Protein AF-A0A9W7BAU7-F1 (afdb_monomer_lite)

Foldseek 3Di:
DDDDDDDPDDDPPVPPPDPVVVVVVVLLVLLLVLLVVLLVLLVVLCVVDPQNVDPVSLVVDPLSVLSVVSNVLSVVSNVVSVLLVVQDQPFDDDDPDTDGDDRDPPDPVVVVVVVVVSVVVLVVSLVVLVVVCVVCVVPDPSSVVSSVSSVVSVVVSVVVVVVSVVVVVVVVVVVVVVVVVVPPDDDDDPDDPPPPDPQLDLVNLVVLVCVLCVNDQKHALVSVCVSCVVSVFDDDPVVSVVLCCQQCVVPPRIGGSVSVSVCCVPPVVVRVVVVVVVVVVVVVVPPPPPD

Radius of gyration: 31.53 Å; chains: 1; bounding box: 85×56×82 Å

Sequence (291 aa):
MSAPVHPTGTEDGGSSTSPWTSSILLGPAIPSVLSLVTVVFGQFTLLADEVCSDPMKATENAGCAFMRGSIVVAFLELIIFCWVFMGTTVSIKLGTKSFRILRPFSKLRTIAICYFLLYLVSLGVFAGGLMWLVDFPESGAVFLGFVMFLQVSYWLMFVFIIIALVKIKLKQRTLSKSGAKYSGGGGGQRATIRQTQKVG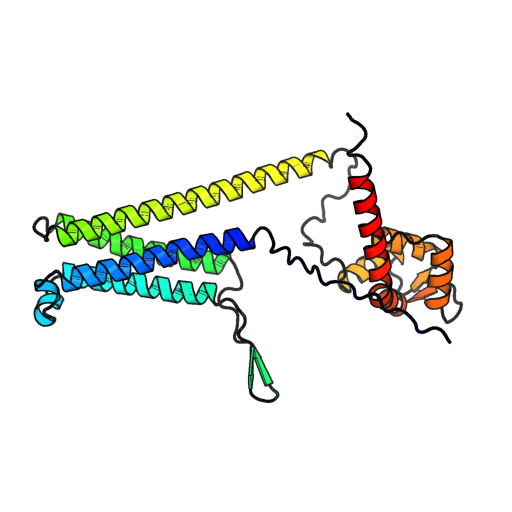TEDWFREIFEEESDGMDTLEVEKLAKLFEKLGLDVPEEEITAVTDVLDLEGTGEVGFTATWSWYTKTGKSFRKEADMKVEDIEDGDKDKDE

Secondary structure (DSSP, 8-state):
------------------TTHHHHHHHHHHHHHHHHHHHHHHHHHHHH-HHHHSHHHHTT-HHHHHHHHHHHHHHHHHHHHHHHHT-S--EEEETTEEEE---TTSSHHHHHHHHHHHHHHHHHHHHHHHHHHHH-TTS-HHHHHHHHHHHHHHHHHHHHHHHHHHHHHHHHHHHHHHTTTT--S-------------TTSHHHHHHHHHHHTTT-SEEEHHHHHHHHHHTT----HHHHHHHHHHH-TT-SSEEEHHHHHHHHHHTHHHHHHHHHHHHHHHHHTTSSS--

Organism: NCBI:txid1606541

pLDDT: mean 76.43, std 15.08, range [39.38, 97.5]

Structure (mmCIF, N/CA/C/O backbone):
data_AF-A0A9W7BAU7-F1
#
_entry.id   AF-A0A9W7BAU7-F1
#
loop_
_atom_site.group_PDB
_atom_site.id
_atom_site.type_symbol
_atom_site.label_atom_id
_atom_site.label_alt_id
_atom_site.label_comp_id
_atom_site.label_asym_id
_atom_site.label_entity_id
_atom_site.label_seq_id
_atom_site.pdbx_PDB_ins_code
_atom_site.Cartn_x
_atom_site.Cartn_y
_atom_site.Cartn_z
_atom_site.occupancy
_atom_site.B_iso_or_equiv
_atom_site.auth_seq_id
_atom_site.auth_comp_id
_atom_site.auth_asym_id
_atom_site.auth_atom_id
_atom_site.pdbx_PDB_model_num
ATOM 1 N N . MET A 1 1 ? -53.440 22.612 15.784 1.00 41.91 1 MET A N 1
ATOM 2 C CA . MET A 1 1 ? -52.945 21.756 14.686 1.00 41.91 1 MET A CA 1
ATOM 3 C C . MET A 1 1 ? -51.659 22.384 14.192 1.00 41.91 1 MET A C 1
ATOM 5 O O . MET A 1 1 ? -51.711 23.314 13.401 1.00 41.91 1 MET A O 1
ATOM 9 N N . SER A 1 2 ? -50.536 21.948 14.751 1.00 39.38 2 SER A N 1
ATOM 10 C CA . SER A 1 2 ? -49.209 22.481 14.446 1.00 39.38 2 SER A CA 1
ATOM 11 C C . SER A 1 2 ? -48.376 21.316 13.934 1.00 39.38 2 SER A C 1
ATOM 13 O O . SER A 1 2 ? -48.286 20.291 14.606 1.00 39.38 2 SER A O 1
ATOM 15 N N . ALA A 1 3 ? -47.872 21.438 12.709 1.00 45.59 3 ALA A N 1
ATOM 16 C CA . ALA A 1 3 ? -47.046 20.418 12.079 1.00 45.59 3 ALA A CA 1
ATOM 17 C C . ALA A 1 3 ? -45.642 20.399 12.712 1.00 45.59 3 ALA A C 1
ATOM 19 O O . ALA A 1 3 ? -45.133 21.468 13.063 1.00 45.59 3 ALA A O 1
ATOM 20 N N . PRO A 1 4 ? -45.001 19.225 12.850 1.00 55.22 4 PRO A N 1
ATOM 21 C CA . PRO A 1 4 ? -43.639 19.145 13.344 1.00 55.22 4 PRO A CA 1
ATOM 22 C C . PRO A 1 4 ? -42.660 19.559 12.240 1.00 55.22 4 PRO A C 1
ATOM 24 O O . PRO A 1 4 ? -42.695 19.052 11.118 1.00 55.22 4 PRO A O 1
ATOM 27 N N . VAL A 1 5 ? -41.788 20.503 12.581 1.00 57.31 5 VAL A N 1
ATOM 28 C CA . VAL A 1 5 ? -40.647 20.926 11.769 1.00 57.31 5 VAL A CA 1
ATOM 29 C C . VAL A 1 5 ? -39.579 19.838 11.867 1.00 57.31 5 VAL A C 1
ATOM 31 O O . VAL A 1 5 ? -39.042 19.588 12.943 1.00 57.31 5 VAL A O 1
ATOM 34 N N . HIS A 1 6 ? -39.287 19.174 10.750 1.00 45.16 6 HIS A N 1
ATOM 35 C CA . HIS A 1 6 ? -38.133 18.285 10.638 1.00 45.16 6 HIS A CA 1
ATOM 36 C C . HIS A 1 6 ? -36.857 19.114 10.429 1.00 45.16 6 HIS A C 1
ATOM 38 O O . HIS A 1 6 ? -36.821 19.911 9.489 1.00 45.16 6 HIS A O 1
ATOM 44 N N . PRO A 1 7 ? -35.797 18.918 11.231 1.00 54.06 7 PRO A N 1
ATOM 45 C CA . PRO A 1 7 ? -34.495 19.490 10.931 1.00 54.06 7 PRO A CA 1
ATOM 46 C C . PRO A 1 7 ? -33.828 18.680 9.811 1.00 54.06 7 PRO A C 1
ATOM 48 O O . PRO A 1 7 ? -33.492 17.506 9.968 1.00 54.06 7 PRO A O 1
ATOM 51 N N . THR A 1 8 ? -33.644 19.320 8.659 1.00 51.28 8 THR A N 1
ATOM 52 C CA . THR A 1 8 ? -32.760 18.863 7.584 1.00 51.28 8 THR A CA 1
ATOM 53 C C . THR A 1 8 ? -31.314 19.067 8.026 1.00 51.28 8 THR A C 1
ATOM 55 O O . THR A 1 8 ? -30.756 20.149 7.857 1.00 51.28 8 THR A O 1
ATOM 58 N N . GLY A 1 9 ? -30.728 18.039 8.642 1.00 48.22 9 GLY A N 1
ATOM 59 C CA . GLY A 1 9 ? -29.296 17.986 8.921 1.00 48.22 9 GLY A CA 1
ATOM 60 C C . GLY A 1 9 ? -28.522 17.833 7.617 1.00 48.22 9 GLY A C 1
ATOM 61 O O . GLY A 1 9 ? -28.655 16.823 6.929 1.00 48.22 9 GLY A O 1
ATOM 62 N N . THR A 1 10 ? -27.755 18.859 7.271 1.00 46.56 10 THR A N 1
ATOM 63 C CA . THR A 1 10 ? -26.811 18.870 6.158 1.00 46.56 10 THR A CA 1
ATOM 64 C C . THR A 1 10 ? -25.675 17.886 6.424 1.00 46.56 10 THR A C 1
ATOM 66 O O . THR A 1 10 ? -25.009 17.919 7.456 1.00 46.56 10 THR A O 1
ATOM 69 N N . GLU A 1 11 ? -25.507 16.976 5.472 1.00 48.22 11 GLU A N 1
ATOM 70 C CA . GLU A 1 11 ? -24.444 15.987 5.385 1.00 48.22 11 GLU A CA 1
ATOM 71 C C . GLU A 1 11 ? -23.095 16.659 5.090 1.00 48.22 11 GLU A C 1
ATOM 73 O O . GLU A 1 11 ? -22.656 16.681 3.946 1.00 48.22 11 GLU A O 1
ATOM 78 N N . ASP A 1 12 ? -22.378 17.132 6.108 1.00 44.88 12 ASP A N 1
ATOM 79 C CA . ASP A 1 12 ? -20.933 17.361 5.975 1.00 44.88 12 ASP A CA 1
ATOM 80 C C . ASP A 1 12 ? -20.180 16.113 6.438 1.00 44.88 12 ASP A C 1
ATOM 82 O O . ASP A 1 12 ? -19.457 16.069 7.432 1.00 44.88 12 ASP A O 1
ATOM 86 N N . GLY A 1 13 ? -20.373 15.044 5.662 1.00 43.38 13 GLY A N 1
ATOM 87 C CA . GLY A 1 13 ? -19.534 13.854 5.677 1.00 43.38 13 GLY A CA 1
ATOM 88 C C . GLY A 1 13 ? -18.171 14.171 5.070 1.00 43.38 13 GLY A C 1
ATOM 89 O O . GLY A 1 13 ? -17.832 13.662 4.002 1.00 43.38 13 GLY A O 1
ATOM 90 N N . GLY A 1 14 ? -17.392 15.022 5.740 1.00 42.66 14 GLY A N 1
ATOM 91 C CA . GLY A 1 14 ? -15.992 15.259 5.427 1.00 42.66 14 GLY A CA 1
ATOM 92 C C . GLY A 1 14 ? -15.243 13.941 5.554 1.00 42.66 14 GLY A C 1
ATOM 93 O O . GLY A 1 14 ? -14.840 13.544 6.646 1.00 42.66 14 GLY A O 1
ATOM 94 N N . SER A 1 15 ? -15.092 13.220 4.441 1.00 46.28 15 SER A N 1
ATOM 95 C CA . SER A 1 15 ? -14.314 11.993 4.400 1.00 46.28 15 SER A CA 1
ATOM 96 C C . SER A 1 15 ? -12.879 12.364 4.747 1.00 46.28 15 SER A C 1
ATOM 98 O O . SER A 1 15 ? -12.126 12.834 3.890 1.00 46.28 15 SER A O 1
ATOM 100 N N . SER A 1 16 ? -12.501 12.191 6.011 1.00 44.31 16 SER A N 1
ATOM 101 C CA . SER A 1 16 ? -11.125 12.309 6.462 1.00 44.31 16 SER A CA 1
ATOM 102 C C . SER A 1 16 ? -10.355 11.151 5.834 1.00 44.31 16 SER A C 1
ATOM 104 O O . SER A 1 16 ? -10.164 10.071 6.394 1.00 44.31 16 SER A O 1
ATOM 106 N N . THR A 1 17 ? -9.962 11.333 4.573 1.00 44.38 17 THR A N 1
ATOM 107 C CA . THR A 1 17 ? -9.060 10.411 3.902 1.00 44.38 17 THR A CA 1
ATOM 108 C C . THR A 1 17 ? -7.821 10.358 4.769 1.00 44.38 17 THR A C 1
ATOM 110 O O . THR A 1 17 ? -7.149 11.374 4.963 1.00 44.38 17 THR A O 1
ATOM 113 N N . SER A 1 18 ? -7.578 9.191 5.363 1.00 47.56 18 SER A N 1
ATOM 114 C CA . SER A 1 18 ? -6.509 9.009 6.331 1.00 47.56 18 SER A CA 1
ATOM 115 C C . SER A 1 18 ? -5.201 9.596 5.770 1.00 47.56 18 SER A C 1
ATOM 117 O O . SER A 1 18 ? -4.909 9.441 4.581 1.00 47.56 18 SER A O 1
ATOM 119 N N . PRO A 1 19 ? -4.361 10.256 6.580 1.00 55.91 19 PRO A N 1
ATOM 120 C CA . PRO A 1 19 ? -3.120 10.882 6.107 1.00 55.91 19 PRO A CA 1
ATOM 121 C C . PRO A 1 19 ? -2.124 9.909 5.436 1.00 55.91 19 PRO A C 1
ATOM 123 O O . PRO A 1 19 ? -1.077 10.326 4.943 1.00 55.91 19 PRO A O 1
ATOM 126 N N . TRP A 1 20 ? -2.429 8.610 5.400 1.00 51.16 20 TRP A N 1
ATOM 127 C CA . TRP A 1 20 ? -1.692 7.589 4.663 1.00 51.16 20 TRP A CA 1
ATOM 128 C C . TRP A 1 20 ? -2.111 7.471 3.191 1.00 51.16 20 TRP A C 1
ATOM 130 O O . TRP A 1 20 ? -1.271 7.115 2.364 1.00 51.16 20 TRP A O 1
ATOM 140 N N . THR A 1 21 ? -3.359 7.796 2.829 1.00 54.44 21 THR A N 1
ATOM 141 C CA . THR A 1 21 ? -3.846 7.663 1.442 1.00 54.44 21 THR A CA 1
ATOM 142 C C . THR A 1 21 ? -3.118 8.581 0.462 1.00 54.44 21 THR A C 1
ATOM 144 O O . THR A 1 21 ? -2.808 8.154 -0.645 1.00 54.44 21 THR A O 1
ATOM 147 N N . SER A 1 22 ? -2.729 9.788 0.877 1.00 53.34 22 SER A N 1
ATOM 148 C CA . SER A 1 22 ? -1.945 10.712 0.043 1.00 53.34 22 SER A CA 1
ATOM 149 C C . SER A 1 22 ? -0.523 10.205 -0.236 1.00 53.34 22 SER A C 1
ATOM 151 O O . SER A 1 22 ? -0.020 10.332 -1.350 1.00 53.34 22 SER A O 1
ATOM 153 N N . SER A 1 23 ? 0.111 9.548 0.742 1.00 58.78 23 SER A N 1
ATOM 154 C CA . SER A 1 23 ? 1.439 8.933 0.566 1.00 58.78 23 SER A CA 1
ATOM 155 C C . SER A 1 23 ? 1.381 7.668 -0.299 1.00 58.78 23 SER A C 1
ATOM 157 O O . SER A 1 23 ? 2.315 7.382 -1.047 1.00 58.78 23 SER A O 1
ATOM 159 N N . ILE A 1 24 ? 0.266 6.936 -0.229 1.00 62.19 24 ILE A N 1
ATOM 160 C CA . ILE A 1 24 ? -0.018 5.775 -1.079 1.00 62.19 24 ILE A CA 1
ATOM 161 C C . ILE A 1 24 ? -0.382 6.191 -2.504 1.00 62.19 24 ILE A C 1
ATOM 163 O O . ILE A 1 24 ? -0.185 5.388 -3.394 1.00 62.19 24 ILE A O 1
ATOM 167 N N . LEU A 1 25 ? -0.873 7.406 -2.750 1.00 58.38 25 LEU A N 1
ATOM 168 C CA . LEU A 1 25 ? -1.172 7.896 -4.102 1.00 58.38 25 LEU A CA 1
ATOM 169 C C . LEU A 1 25 ? 0.071 8.420 -4.835 1.00 58.38 25 LEU A C 1
ATOM 171 O O . LEU A 1 25 ? 0.207 8.201 -6.038 1.00 58.38 25 LEU A O 1
ATOM 175 N N . LEU A 1 26 ? 1.004 9.060 -4.121 1.00 63.16 26 LEU A N 1
ATOM 176 C CA . LEU A 1 26 ? 2.219 9.610 -4.735 1.00 63.16 26 LEU A CA 1
ATOM 177 C C . LEU A 1 26 ? 3.270 8.545 -5.077 1.00 63.16 26 LEU A C 1
ATOM 179 O O . LEU A 1 26 ? 3.941 8.648 -6.101 1.00 63.16 26 LEU A O 1
ATOM 183 N N . GLY A 1 27 ? 3.428 7.533 -4.217 1.00 67.88 27 GLY A N 1
ATOM 184 C CA . GLY A 1 27 ? 4.404 6.457 -4.427 1.00 67.88 27 GLY A CA 1
ATOM 185 C C . GLY A 1 27 ? 4.205 5.691 -5.745 1.00 67.88 27 GLY A C 1
ATOM 186 O O . GLY A 1 27 ? 5.193 5.394 -6.406 1.00 67.88 27 GLY A O 1
ATOM 187 N N . PRO A 1 28 ? 2.956 5.405 -6.146 1.00 68.88 28 PRO A N 1
ATOM 188 C CA . PRO A 1 28 ? 2.623 4.757 -7.400 1.00 68.88 28 PRO A CA 1
ATOM 189 C C . PRO A 1 28 ? 2.750 5.657 -8.640 1.00 68.88 28 PRO A C 1
ATOM 191 O O . PRO A 1 28 ? 3.282 5.225 -9.657 1.00 68.88 28 PRO A O 1
ATOM 194 N N . ALA A 1 29 ? 2.293 6.910 -8.566 1.00 75.25 29 ALA A N 1
ATOM 195 C CA . ALA A 1 29 ? 2.204 7.784 -9.739 1.00 75.25 29 ALA A CA 1
ATOM 196 C C . ALA A 1 29 ? 3.566 8.065 -10.401 1.00 75.25 29 ALA A C 1
ATOM 198 O O . ALA A 1 29 ? 3.657 8.154 -11.623 1.00 75.25 29 ALA A O 1
ATOM 199 N N . ILE A 1 30 ? 4.631 8.186 -9.601 1.00 74.62 30 ILE A N 1
ATOM 200 C CA . ILE A 1 30 ? 5.978 8.503 -10.096 1.00 74.62 30 ILE A CA 1
ATOM 201 C C . ILE A 1 30 ? 6.537 7.371 -10.985 1.00 74.62 30 ILE A C 1
ATOM 203 O O . ILE A 1 30 ? 6.886 7.663 -12.131 1.00 74.62 30 ILE A O 1
ATOM 207 N N . PRO A 1 31 ? 6.583 6.096 -10.540 1.00 73.62 31 PRO A N 1
ATOM 208 C CA . PRO A 1 31 ? 6.933 4.968 -11.399 1.00 73.62 31 PRO A CA 1
ATOM 209 C C . PRO A 1 31 ? 6.117 4.901 -12.691 1.00 73.62 31 PRO A C 1
ATOM 211 O O . PRO A 1 31 ? 6.701 4.713 -13.748 1.00 73.62 31 PRO A O 1
ATOM 214 N N . SER A 1 32 ? 4.797 5.117 -12.651 1.00 80.25 32 SER A N 1
ATOM 215 C CA . SER A 1 32 ? 3.964 5.026 -13.863 1.00 80.25 32 SER A CA 1
ATOM 216 C C . SER A 1 32 ? 4.306 6.092 -14.889 1.00 80.25 32 SER A C 1
ATOM 218 O O . SER A 1 32 ? 4.384 5.796 -16.078 1.00 80.25 32 SER A O 1
ATOM 220 N N . VAL A 1 33 ? 4.500 7.335 -14.439 1.00 81.06 33 VAL A N 1
ATOM 221 C CA . VAL A 1 33 ? 4.894 8.433 -15.325 1.00 81.06 33 VAL A CA 1
ATOM 222 C C . VAL A 1 33 ? 6.255 8.129 -15.940 1.00 81.06 33 VAL A C 1
ATOM 224 O O . VAL A 1 33 ? 6.417 8.285 -17.144 1.00 81.06 33 VAL A O 1
ATOM 227 N N . LEU A 1 34 ? 7.209 7.629 -15.153 1.00 77.06 34 LEU A N 1
ATOM 228 C CA . LEU A 1 34 ? 8.532 7.265 -15.659 1.00 77.06 34 LEU A CA 1
ATOM 229 C C . LEU A 1 34 ? 8.473 6.108 -16.661 1.00 77.06 34 LEU A C 1
ATOM 231 O O . LEU A 1 34 ? 9.020 6.245 -17.752 1.00 77.06 34 LEU A O 1
ATOM 235 N N . SER A 1 35 ? 7.771 5.013 -16.358 1.00 81.75 35 SER A N 1
ATOM 236 C CA . SER A 1 35 ? 7.626 3.892 -17.292 1.00 81.75 35 SER A CA 1
ATOM 237 C C . SER A 1 35 ? 6.889 4.322 -18.570 1.00 81.75 35 SER A C 1
ATOM 239 O O . SER A 1 35 ? 7.284 3.920 -19.661 1.00 81.75 35 SER A O 1
ATOM 241 N N . LEU A 1 36 ? 5.884 5.205 -18.479 1.00 84.44 36 LEU A N 1
ATOM 242 C CA . LEU A 1 36 ? 5.205 5.775 -19.649 1.00 84.44 36 LEU A CA 1
ATOM 243 C C . LEU A 1 36 ? 6.157 6.615 -20.510 1.00 84.44 36 LEU A C 1
ATOM 245 O O . LEU A 1 36 ? 6.195 6.444 -21.727 1.00 84.44 36 LEU A O 1
ATOM 249 N N . VAL A 1 37 ? 6.942 7.499 -19.891 1.00 81.38 37 VAL A N 1
ATOM 250 C CA . VAL A 1 37 ? 7.928 8.325 -20.600 1.00 81.38 37 VAL A CA 1
ATOM 251 C C . VAL A 1 37 ? 8.981 7.430 -21.260 1.00 81.38 37 VAL A C 1
ATOM 253 O O . VAL A 1 37 ? 9.279 7.626 -22.434 1.00 81.38 37 VAL A O 1
ATOM 256 N N . THR A 1 38 ? 9.475 6.402 -20.567 1.00 79.56 38 THR A N 1
ATOM 257 C CA . THR A 1 38 ? 10.404 5.405 -21.122 1.00 79.56 38 THR A CA 1
ATOM 258 C C . THR A 1 38 ? 9.827 4.694 -22.342 1.00 79.56 38 THR A C 1
ATOM 260 O O . THR A 1 38 ? 10.523 4.552 -23.346 1.00 79.56 38 THR A O 1
ATOM 263 N N . VAL A 1 39 ? 8.553 4.288 -22.300 1.00 84.81 39 VAL A N 1
ATOM 264 C CA . VAL A 1 39 ? 7.875 3.684 -23.455 1.00 84.81 39 VAL A CA 1
ATOM 265 C C . VAL A 1 39 ? 7.810 4.673 -24.619 1.00 84.81 39 VAL A C 1
ATOM 267 O O . VAL A 1 39 ? 8.199 4.320 -25.729 1.00 84.81 39 VAL A O 1
ATOM 270 N N . VAL A 1 40 ? 7.361 5.908 -24.384 1.00 83.62 40 VAL A N 1
ATOM 271 C CA . VAL A 1 40 ? 7.212 6.923 -25.441 1.00 83.62 40 VAL A CA 1
ATOM 272 C C . VAL A 1 40 ? 8.561 7.264 -26.078 1.00 83.62 40 VAL A C 1
ATOM 274 O O . VAL A 1 40 ? 8.685 7.234 -27.302 1.00 83.62 40 VAL A O 1
ATOM 277 N N . PHE A 1 41 ? 9.588 7.528 -25.268 1.00 78.75 41 PHE A N 1
ATOM 278 C CA . PHE A 1 41 ? 10.931 7.833 -25.764 1.00 78.75 41 PHE A CA 1
ATOM 279 C C . PHE A 1 41 ? 11.583 6.634 -26.451 1.00 78.75 41 PHE A C 1
ATOM 281 O O . PHE A 1 41 ? 12.217 6.805 -27.492 1.00 78.75 41 PHE A O 1
ATOM 288 N N . GLY A 1 42 ? 11.405 5.423 -25.920 1.00 78.38 42 GLY A N 1
ATOM 289 C CA . GLY A 1 42 ? 11.916 4.203 -26.542 1.00 78.38 42 GLY A CA 1
ATOM 290 C C . GLY A 1 42 ? 11.290 3.959 -27.915 1.00 78.38 42 GLY A C 1
ATOM 291 O O . GLY A 1 42 ? 12.002 3.666 -28.870 1.00 78.38 42 GLY A O 1
ATOM 292 N N . GLN A 1 43 ? 9.974 4.149 -28.043 1.00 83.19 43 GLN A N 1
ATOM 293 C CA . GLN A 1 43 ? 9.267 4.038 -29.324 1.00 83.19 43 GLN A CA 1
ATOM 294 C C . GLN A 1 43 ? 9.728 5.104 -30.321 1.00 83.19 43 GLN A C 1
ATOM 296 O O . GLN A 1 43 ? 10.009 4.782 -31.471 1.00 83.19 43 GLN A O 1
ATOM 301 N N . PHE A 1 44 ? 9.871 6.357 -29.882 1.00 81.06 44 PHE A N 1
ATOM 302 C CA . PHE A 1 44 ? 10.379 7.425 -30.743 1.00 81.06 44 PHE A CA 1
ATOM 303 C C . PHE A 1 44 ? 11.808 7.136 -31.224 1.00 81.06 44 PHE A C 1
ATOM 305 O O . PHE A 1 44 ? 12.110 7.313 -32.399 1.00 81.06 44 PHE A O 1
ATOM 312 N N . THR A 1 45 ? 12.664 6.623 -30.338 1.00 76.50 45 THR A N 1
ATOM 313 C CA . THR A 1 45 ? 14.047 6.249 -30.667 1.00 76.50 45 THR A CA 1
ATOM 314 C C . THR A 1 45 ? 14.095 5.097 -31.670 1.00 76.50 45 THR A C 1
ATOM 316 O O . THR A 1 45 ? 14.845 5.164 -32.638 1.00 76.50 45 THR A O 1
ATOM 319 N N . LEU A 1 46 ? 13.251 4.074 -31.495 1.00 78.88 46 LEU A N 1
ATOM 320 C CA . LEU A 1 46 ? 13.143 2.961 -32.443 1.00 78.88 46 LEU A CA 1
ATOM 321 C C . LEU A 1 46 ? 12.653 3.396 -33.828 1.00 78.88 46 LEU A C 1
ATOM 323 O O . LEU A 1 46 ? 13.056 2.795 -34.817 1.00 78.88 46 LEU A O 1
ATOM 327 N N . LEU A 1 47 ? 11.776 4.400 -33.895 1.00 79.81 47 LEU A N 1
ATOM 328 C CA . LEU A 1 47 ? 11.262 4.937 -35.156 1.00 79.81 47 LEU A CA 1
ATOM 329 C C . LEU A 1 47 ? 12.250 5.888 -35.840 1.00 79.81 47 LEU A C 1
ATOM 331 O O . LEU A 1 47 ? 12.236 5.993 -37.062 1.00 79.81 47 LEU A O 1
ATOM 335 N N . ALA A 1 48 ? 13.080 6.588 -35.065 1.00 74.94 48 ALA A N 1
ATOM 336 C CA . ALA A 1 48 ? 14.086 7.511 -35.581 1.00 74.94 48 ALA A CA 1
ATOM 337 C C . ALA A 1 48 ? 15.334 6.797 -36.128 1.00 74.94 48 ALA A C 1
ATOM 339 O O . ALA A 1 48 ? 16.049 7.372 -36.946 1.00 74.94 48 ALA A O 1
ATOM 340 N N . ASP A 1 49 ? 15.604 5.567 -35.682 1.00 77.06 49 ASP A N 1
ATOM 341 C CA . ASP A 1 49 ? 16.728 4.765 -36.160 1.00 77.06 49 ASP A CA 1
ATOM 342 C C . ASP A 1 49 ? 16.308 3.865 -37.333 1.00 77.06 49 ASP A C 1
ATOM 344 O O . ASP A 1 49 ? 15.620 2.851 -37.162 1.00 77.06 49 ASP A O 1
ATOM 348 N N . GLU A 1 50 ? 16.758 4.218 -38.540 1.00 75.31 50 GLU A N 1
ATOM 349 C CA . GLU A 1 50 ? 16.500 3.450 -39.763 1.00 75.31 50 GLU A CA 1
ATOM 350 C C . GLU A 1 50 ? 16.917 1.978 -39.621 1.00 75.31 50 GLU A C 1
ATOM 352 O O . GLU A 1 50 ? 16.224 1.091 -40.130 1.00 75.31 50 GLU A O 1
ATOM 357 N N . VAL A 1 51 ? 17.988 1.688 -38.871 1.00 74.06 51 VAL A N 1
ATOM 358 C CA . VAL A 1 51 ? 18.498 0.323 -38.671 1.00 74.06 51 VAL A CA 1
ATOM 359 C C . VAL A 1 51 ? 17.525 -0.524 -37.850 1.00 74.06 51 VAL A C 1
ATOM 361 O O . VAL A 1 51 ? 17.378 -1.719 -38.107 1.00 74.06 51 VAL A O 1
ATOM 364 N N . CYS A 1 52 ? 16.821 0.085 -36.895 1.00 74.50 52 CYS A N 1
ATOM 365 C CA . CYS A 1 52 ? 15.852 -0.615 -36.052 1.00 74.50 52 CYS A CA 1
ATOM 366 C C . CYS A 1 52 ? 14.451 -0.711 -36.670 1.00 74.50 52 CYS A C 1
ATOM 368 O O . CYS A 1 52 ? 13.639 -1.527 -36.204 1.00 74.50 52 CYS A O 1
ATOM 370 N N . SER A 1 53 ? 14.175 0.087 -37.705 1.00 76.81 53 SER A N 1
ATOM 371 C CA . SER A 1 53 ? 12.912 0.069 -38.448 1.00 76.81 53 SER A CA 1
ATOM 372 C C . SER A 1 53 ? 12.774 -1.151 -39.370 1.00 76.81 53 SER A C 1
ATOM 374 O O . SER A 1 53 ? 11.665 -1.655 -39.555 1.00 76.81 53 SER A O 1
ATOM 376 N N . ASP A 1 54 ? 13.890 -1.684 -39.881 1.00 82.44 54 ASP A N 1
ATOM 377 C CA . ASP A 1 54 ? 13.909 -2.891 -40.710 1.00 82.44 54 ASP A CA 1
ATOM 378 C C . ASP A 1 54 ? 13.898 -4.148 -39.818 1.00 82.44 54 ASP A C 1
ATOM 380 O O . ASP A 1 54 ? 14.875 -4.420 -39.112 1.00 82.44 54 ASP A O 1
ATOM 384 N N . PRO A 1 55 ? 12.820 -4.953 -39.822 1.00 75.88 55 PRO A N 1
ATOM 385 C CA . PRO A 1 55 ? 12.698 -6.106 -38.940 1.00 75.88 55 PRO A CA 1
ATOM 386 C C . PRO A 1 55 ? 13.758 -7.183 -39.195 1.00 75.88 55 PRO A C 1
ATOM 388 O O . PRO A 1 55 ? 14.081 -7.900 -38.249 1.00 75.88 55 PRO A O 1
ATOM 391 N N . MET A 1 56 ? 14.309 -7.291 -40.412 1.00 79.62 56 MET A N 1
ATOM 392 C CA . MET A 1 56 ? 15.351 -8.279 -40.718 1.00 79.62 56 MET A CA 1
ATOM 393 C C . MET A 1 56 ? 16.721 -7.862 -40.182 1.00 79.62 56 MET A C 1
ATOM 395 O O . MET A 1 56 ? 17.466 -8.698 -39.680 1.00 79.62 56 MET A O 1
ATOM 399 N N . LYS A 1 57 ? 17.042 -6.565 -40.220 1.00 76.50 57 LYS A N 1
ATOM 400 C CA . LYS A 1 57 ? 18.307 -6.038 -39.674 1.00 76.50 57 LYS A CA 1
ATOM 401 C C . LYS A 1 57 ? 18.250 -5.846 -38.162 1.00 76.50 57 LYS A C 1
ATOM 403 O O . LYS A 1 57 ? 19.249 -6.016 -37.466 1.00 76.50 57 LYS A O 1
ATOM 408 N N . ALA A 1 58 ? 17.067 -5.552 -37.630 1.00 70.06 58 ALA A N 1
ATOM 409 C CA . ALA A 1 58 ? 16.866 -5.330 -36.205 1.00 70.06 58 ALA A CA 1
ATOM 410 C C . ALA A 1 58 ? 17.133 -6.576 -35.344 1.00 70.06 58 ALA A C 1
ATOM 412 O O . ALA A 1 58 ? 17.452 -6.429 -34.167 1.00 70.06 58 ALA A O 1
ATOM 413 N N . THR A 1 59 ? 16.996 -7.790 -35.890 1.00 72.44 59 THR A N 1
ATOM 414 C CA . THR A 1 59 ? 17.315 -9.033 -35.164 1.00 72.44 59 THR A CA 1
ATOM 415 C C . THR A 1 59 ? 18.811 -9.301 -35.053 1.00 72.44 59 THR A C 1
ATOM 417 O O . THR A 1 59 ? 19.228 -9.990 -34.128 1.00 72.44 59 THR A O 1
ATOM 420 N N . GLU A 1 60 ? 19.615 -8.748 -35.961 1.00 80.94 60 GLU A N 1
ATOM 421 C CA . GLU A 1 60 ? 21.076 -8.883 -35.937 1.00 80.94 60 GLU A CA 1
ATOM 422 C C . GLU A 1 60 ? 21.735 -7.788 -35.086 1.00 80.94 60 GLU A C 1
ATOM 424 O O . GLU A 1 60 ? 22.818 -7.988 -34.537 1.00 80.94 60 GLU A O 1
ATOM 429 N N . ASN A 1 61 ? 21.063 -6.645 -34.911 1.00 81.31 61 ASN A N 1
ATOM 430 C CA . ASN A 1 61 ? 21.566 -5.546 -34.098 1.00 81.31 61 ASN A CA 1
ATOM 431 C C . ASN A 1 61 ? 21.155 -5.688 -32.621 1.00 81.31 61 ASN A C 1
ATOM 433 O O . ASN A 1 61 ? 20.011 -5.433 -32.229 1.00 81.31 61 ASN A O 1
ATOM 437 N N . ALA A 1 62 ? 22.132 -6.028 -31.778 1.00 79.25 62 ALA A N 1
ATOM 438 C CA . ALA A 1 62 ? 21.965 -6.142 -30.330 1.00 79.25 62 ALA A CA 1
ATOM 439 C C . ALA A 1 62 ? 21.415 -4.859 -29.667 1.00 79.25 62 ALA A C 1
ATOM 441 O O . ALA A 1 62 ? 20.658 -4.956 -28.699 1.00 79.25 62 ALA A O 1
ATOM 442 N N . GLY A 1 63 ? 21.699 -3.671 -30.214 1.00 78.62 63 GLY A N 1
ATOM 443 C CA . GLY A 1 63 ? 21.160 -2.398 -29.724 1.00 78.62 63 GLY A CA 1
ATOM 444 C C . GLY A 1 63 ? 19.648 -2.269 -29.936 1.00 78.62 63 GLY A C 1
ATOM 445 O O . GLY A 1 63 ? 18.916 -1.872 -29.026 1.00 78.62 63 GLY A O 1
ATOM 446 N N . CYS A 1 64 ? 19.142 -2.693 -31.098 1.00 80.62 64 CYS A N 1
ATOM 447 C CA . CYS A 1 64 ? 17.702 -2.711 -31.372 1.00 80.62 64 CYS A CA 1
ATOM 448 C C . CYS A 1 64 ? 16.976 -3.726 -30.477 1.00 80.62 64 CYS A C 1
ATOM 450 O O . CYS A 1 64 ? 15.903 -3.432 -29.940 1.00 80.62 64 CYS A O 1
ATOM 452 N N . ALA A 1 65 ? 17.570 -4.907 -30.273 1.00 83.25 65 ALA A N 1
ATOM 453 C CA . ALA A 1 65 ? 17.044 -5.915 -29.355 1.00 83.25 65 ALA A CA 1
ATOM 454 C C . ALA A 1 65 ? 16.990 -5.393 -27.908 1.00 83.25 65 ALA A C 1
ATOM 456 O O . ALA A 1 65 ? 15.981 -5.574 -27.223 1.00 83.25 65 ALA A O 1
ATOM 457 N N . PHE A 1 66 ? 18.027 -4.676 -27.469 1.00 82.19 66 PHE A N 1
ATOM 458 C CA . PHE A 1 66 ? 18.085 -4.039 -26.157 1.00 82.19 66 PHE A CA 1
ATOM 459 C C . PHE A 1 66 ? 16.988 -2.984 -25.958 1.00 82.19 66 PHE A C 1
ATOM 461 O O . PHE A 1 66 ? 16.281 -3.012 -24.945 1.00 82.19 66 PHE A O 1
ATOM 468 N N . MET A 1 67 ? 16.797 -2.076 -26.922 1.00 80.19 67 MET A N 1
ATOM 469 C CA . MET A 1 67 ? 15.744 -1.057 -26.840 1.00 80.19 67 MET A CA 1
ATOM 470 C C . MET A 1 67 ? 14.353 -1.689 -26.774 1.00 80.19 67 MET A C 1
ATOM 472 O O . MET A 1 67 ? 13.545 -1.325 -25.919 1.00 80.19 67 MET A O 1
ATOM 476 N N . ARG A 1 68 ? 14.086 -2.690 -27.621 1.00 83.25 68 ARG A N 1
ATOM 477 C CA . ARG A 1 68 ? 12.821 -3.440 -27.597 1.00 83.25 68 ARG A CA 1
ATOM 478 C C . ARG A 1 68 ? 12.615 -4.148 -26.259 1.00 83.25 68 ARG A C 1
ATOM 480 O O . ARG A 1 68 ? 11.530 -4.057 -25.691 1.00 83.25 68 ARG A O 1
ATOM 487 N N . GLY A 1 69 ? 13.653 -4.791 -25.725 1.00 82.12 69 GLY A N 1
ATOM 488 C CA . GLY A 1 69 ? 13.621 -5.415 -24.402 1.00 82.12 69 GLY A CA 1
ATOM 489 C C . GLY A 1 69 ? 13.308 -4.411 -23.291 1.00 82.12 69 GLY A C 1
ATOM 490 O O . GLY A 1 69 ? 12.436 -4.666 -22.463 1.00 82.12 69 GLY A O 1
ATOM 491 N N . SER A 1 70 ? 13.939 -3.237 -23.322 1.00 77.62 70 SER A N 1
ATOM 492 C CA . SER A 1 70 ? 13.713 -2.159 -22.350 1.00 77.62 70 SER A CA 1
ATOM 493 C C . SER A 1 70 ? 12.270 -1.644 -22.383 1.00 77.62 70 SER A C 1
ATOM 495 O O . SER A 1 70 ? 11.656 -1.448 -21.336 1.00 77.62 70 SER A O 1
ATOM 497 N N . ILE A 1 71 ? 11.687 -1.497 -23.577 1.00 82.44 71 ILE A N 1
ATOM 498 C CA . ILE A 1 71 ? 10.279 -1.110 -23.749 1.00 82.44 71 ILE A CA 1
ATOM 499 C C . ILE A 1 71 ? 9.338 -2.188 -23.202 1.00 82.44 71 ILE A C 1
ATOM 501 O O . ILE A 1 71 ? 8.374 -1.864 -22.513 1.00 82.44 71 ILE A O 1
ATOM 505 N N . VAL A 1 72 ? 9.608 -3.468 -23.478 1.00 84.75 72 VAL A N 1
ATOM 506 C CA . VAL A 1 72 ? 8.803 -4.583 -22.949 1.00 84.75 72 VAL A CA 1
ATOM 507 C C . VAL A 1 72 ? 8.846 -4.607 -21.422 1.00 84.75 72 VAL A C 1
ATOM 509 O O . VAL A 1 72 ? 7.802 -4.758 -20.789 1.00 84.75 72 VAL A O 1
ATOM 512 N N . VAL A 1 73 ? 10.020 -4.406 -20.819 1.00 79.81 73 VAL A N 1
ATOM 513 C CA . VAL A 1 73 ? 10.161 -4.316 -19.359 1.00 79.81 73 VAL A CA 1
ATOM 514 C C . VAL A 1 73 ? 9.371 -3.131 -18.803 1.00 79.81 73 VAL A C 1
ATOM 516 O O . VAL A 1 73 ? 8.617 -3.315 -17.850 1.00 79.81 73 VAL A O 1
ATOM 519 N N . ALA A 1 74 ? 9.432 -1.959 -19.441 1.00 79.69 74 ALA A N 1
ATOM 520 C CA . ALA A 1 74 ? 8.636 -0.799 -19.035 1.00 79.69 74 ALA A CA 1
ATOM 521 C C . ALA A 1 74 ? 7.115 -1.048 -19.145 1.00 79.69 74 ALA A C 1
ATOM 523 O O . ALA A 1 74 ? 6.346 -0.615 -18.286 1.00 79.69 74 ALA A O 1
ATOM 524 N N . PHE A 1 75 ? 6.654 -1.798 -20.153 1.00 84.25 75 PHE A N 1
ATOM 525 C CA . PHE A 1 75 ? 5.254 -2.229 -20.232 1.00 84.25 75 PHE A CA 1
ATOM 526 C C . PHE A 1 75 ? 4.875 -3.209 -19.120 1.00 84.25 75 PHE A C 1
ATOM 528 O O . PHE A 1 75 ? 3.791 -3.091 -18.551 1.00 84.25 75 PHE A O 1
ATOM 535 N N . LEU A 1 76 ? 5.743 -4.168 -18.788 1.00 81.56 76 LEU A N 1
ATOM 536 C CA . LEU A 1 76 ? 5.505 -5.096 -17.680 1.00 81.56 76 LEU A CA 1
ATOM 537 C C . LEU A 1 76 ? 5.423 -4.356 -16.343 1.00 81.56 76 LEU A C 1
ATOM 539 O O . LEU A 1 76 ? 4.539 -4.659 -15.541 1.00 81.56 76 LEU A O 1
ATOM 543 N N . GLU A 1 77 ? 6.277 -3.354 -16.130 1.00 79.31 77 GLU A N 1
ATOM 544 C CA . GLU A 1 77 ? 6.188 -2.452 -14.982 1.00 79.31 77 GLU A CA 1
ATOM 545 C C . GLU A 1 77 ? 4.836 -1.742 -14.934 1.00 79.31 77 GLU A C 1
ATOM 547 O O . GLU A 1 77 ? 4.175 -1.799 -13.901 1.00 79.31 77 GLU A O 1
ATOM 552 N N . LEU A 1 78 ? 4.375 -1.151 -16.044 1.00 82.88 78 LEU A N 1
ATOM 553 C CA . LEU A 1 78 ? 3.057 -0.507 -16.126 1.00 82.88 78 LEU A CA 1
ATOM 554 C C . LEU A 1 78 ? 1.904 -1.483 -15.862 1.00 82.88 78 LEU A C 1
ATOM 556 O O . LEU A 1 78 ? 0.927 -1.118 -15.213 1.00 82.88 78 LEU A O 1
ATOM 560 N N . ILE A 1 79 ? 1.994 -2.728 -16.330 1.00 81.31 79 ILE A N 1
ATOM 561 C CA . ILE A 1 79 ? 0.960 -3.744 -16.091 1.00 81.31 79 ILE A CA 1
ATOM 562 C C . ILE A 1 79 ? 0.928 -4.138 -14.615 1.00 81.31 79 ILE A C 1
ATOM 564 O O . ILE A 1 79 ? -0.140 -4.115 -14.002 1.00 81.31 79 ILE A O 1
ATOM 568 N N . ILE A 1 80 ? 2.081 -4.470 -14.026 1.00 77.31 80 ILE A N 1
ATOM 569 C CA . ILE A 1 80 ? 2.193 -4.815 -12.600 1.00 77.31 80 ILE A CA 1
ATOM 570 C C . ILE A 1 80 ? 1.732 -3.635 -11.748 1.00 77.31 80 ILE A C 1
ATOM 572 O O . ILE A 1 80 ? 1.013 -3.813 -10.767 1.00 77.31 80 ILE A O 1
ATOM 576 N N . PHE A 1 81 ? 2.078 -2.426 -12.166 1.00 75.75 81 PHE A N 1
ATOM 577 C CA . PHE A 1 81 ? 1.638 -1.193 -11.554 1.00 75.75 81 PHE A CA 1
ATOM 578 C C . PHE A 1 81 ? 0.114 -1.042 -11.557 1.00 75.75 81 PHE A C 1
ATOM 580 O O . PHE A 1 81 ? -0.504 -0.916 -10.497 1.00 75.75 81 PHE A O 1
ATOM 587 N N . CYS A 1 82 ? -0.499 -1.081 -12.744 1.00 77.50 82 CYS A N 1
ATOM 588 C CA . CYS A 1 82 ? -1.946 -0.999 -12.912 1.00 77.50 82 CYS A CA 1
ATOM 589 C C . CYS A 1 82 ? -2.640 -2.088 -12.094 1.00 77.50 82 CYS A C 1
ATOM 591 O O . CYS A 1 82 ? -3.689 -1.842 -11.505 1.00 77.50 82 CYS A O 1
ATOM 593 N N . TRP A 1 83 ? -2.025 -3.267 -11.995 1.00 73.19 83 TRP A N 1
ATOM 594 C CA . TRP A 1 83 ? -2.530 -4.375 -11.199 1.00 73.19 83 TRP A CA 1
ATOM 595 C C . TRP A 1 83 ? -2.469 -4.111 -9.686 1.00 73.19 83 TRP A C 1
ATOM 597 O O . TRP A 1 83 ? -3.441 -4.385 -8.982 1.00 73.19 83 TRP A O 1
ATOM 607 N N . VAL A 1 84 ? -1.373 -3.538 -9.177 1.00 70.38 84 VAL A N 1
ATOM 608 C CA . VAL A 1 84 ? -1.237 -3.129 -7.767 1.00 70.38 84 VAL A CA 1
ATOM 609 C C . VAL A 1 84 ? -2.225 -2.008 -7.423 1.00 70.38 84 VAL A C 1
ATOM 611 O O . VAL A 1 84 ? -2.818 -2.024 -6.343 1.00 70.38 84 VAL A O 1
ATOM 614 N N . PHE A 1 85 ? -2.435 -1.055 -8.335 1.00 67.31 85 PHE A N 1
ATOM 615 C CA . PHE A 1 85 ? -3.315 0.093 -8.111 1.00 67.31 85 PHE A CA 1
ATOM 616 C C . PHE A 1 85 ? -4.804 -0.250 -8.250 1.00 67.31 85 PHE A C 1
ATOM 618 O O . PHE A 1 85 ? -5.623 0.247 -7.478 1.00 67.31 85 PHE A O 1
ATOM 625 N N . MET A 1 86 ? -5.164 -1.187 -9.135 1.00 65.25 86 MET A N 1
ATOM 626 C CA . MET A 1 86 ? -6.515 -1.759 -9.232 1.00 65.25 86 MET A CA 1
ATOM 627 C C . MET A 1 86 ? -6.916 -2.604 -8.009 1.00 65.25 86 MET A C 1
ATOM 629 O O . MET A 1 86 ? -7.913 -3.317 -8.077 1.00 65.25 86 MET A O 1
ATOM 633 N N . GLY A 1 87 ? -6.206 -2.501 -6.874 1.00 56.91 87 GLY A N 1
ATOM 634 C CA . GLY A 1 87 ? -6.440 -3.161 -5.577 1.00 56.91 87 GLY A CA 1
ATOM 635 C C . GLY A 1 87 ? -7.834 -2.985 -4.940 1.00 56.91 87 GLY A C 1
ATOM 636 O O . GLY A 1 87 ? -8.045 -3.283 -3.758 1.00 56.91 87 GLY A O 1
ATOM 637 N N . THR A 1 88 ? -8.820 -2.551 -5.709 1.00 54.44 88 THR A N 1
ATOM 638 C CA . THR A 1 88 ? -10.235 -2.755 -5.451 1.00 54.44 88 THR A CA 1
ATOM 639 C C . THR A 1 88 ? -10.606 -4.225 -5.636 1.00 54.44 88 THR A C 1
ATOM 641 O O . THR A 1 88 ? -10.365 -4.838 -6.673 1.00 54.44 88 THR A O 1
ATOM 644 N N . THR A 1 89 ? -11.235 -4.807 -4.617 1.00 60.97 89 THR A N 1
ATOM 645 C CA . THR A 1 89 ? -11.973 -6.060 -4.772 1.00 60.97 89 THR A CA 1
ATOM 646 C C . THR A 1 89 ? -13.050 -5.851 -5.830 1.00 60.97 89 THR A C 1
ATOM 648 O O . THR A 1 89 ? -14.040 -5.171 -5.560 1.00 60.97 89 THR A O 1
ATOM 651 N N . VAL A 1 90 ? -12.884 -6.430 -7.016 1.00 59.16 90 VAL A N 1
ATOM 652 C CA . VAL A 1 90 ? -13.967 -6.459 -7.998 1.00 59.16 90 VAL A CA 1
ATOM 653 C C . VAL A 1 90 ? -14.964 -7.508 -7.514 1.00 59.16 90 VAL A C 1
ATOM 655 O O . VAL A 1 90 ? -14.716 -8.713 -7.596 1.00 59.16 90 VAL A O 1
ATOM 658 N N . SER A 1 91 ? -16.073 -7.055 -6.924 1.00 67.38 91 SER A N 1
ATOM 659 C CA . SER A 1 91 ? -17.192 -7.943 -6.622 1.00 67.38 91 SER A CA 1
ATOM 660 C C . SER A 1 91 ? -18.032 -8.088 -7.883 1.00 67.38 91 SER A C 1
ATOM 662 O O . SER A 1 91 ? -18.818 -7.200 -8.215 1.00 67.38 91 SER A O 1
ATOM 664 N N . ILE A 1 92 ? -17.873 -9.199 -8.590 1.00 80.31 92 ILE A N 1
ATOM 665 C CA . ILE A 1 92 ? -18.733 -9.509 -9.729 1.00 80.31 92 ILE A CA 1
ATOM 666 C C . ILE A 1 92 ? -19.960 -10.227 -9.164 1.00 80.31 92 ILE A C 1
ATOM 668 O O . ILE A 1 92 ? -19.849 -11.307 -8.575 1.00 80.31 92 ILE A O 1
ATOM 672 N N . LYS A 1 93 ? -21.138 -9.607 -9.287 1.00 84.75 93 LYS A N 1
ATOM 673 C CA . LYS A 1 93 ? -22.419 -10.268 -9.007 1.00 84.75 93 LYS A CA 1
ATOM 674 C C . LYS A 1 93 ? -22.896 -10.931 -10.295 1.00 84.75 93 LYS A C 1
ATOM 676 O O . LYS A 1 93 ? -23.256 -10.234 -11.238 1.00 84.75 93 LYS A O 1
ATOM 681 N N . LEU A 1 94 ? -22.886 -12.262 -10.334 1.00 92.50 94 LEU A N 1
ATOM 682 C CA . LEU A 1 94 ? -23.422 -13.041 -11.449 1.00 92.50 94 LEU A CA 1
ATOM 683 C C . LEU A 1 94 ? -24.665 -13.790 -10.946 1.00 92.50 94 LEU A C 1
ATOM 685 O O . LEU A 1 94 ? -24.567 -14.807 -10.256 1.00 92.50 94 LEU A O 1
ATOM 689 N N . GLY A 1 95 ? -25.846 -13.230 -11.223 1.00 92.88 95 GLY A N 1
ATOM 690 C CA . GLY A 1 95 ? -27.113 -13.705 -10.658 1.00 92.88 95 GLY A CA 1
ATOM 691 C C . GLY A 1 95 ? -27.176 -13.522 -9.136 1.00 92.88 95 GLY A C 1
ATOM 692 O O . GLY A 1 95 ? -26.863 -12.453 -8.616 1.00 92.88 95 GLY A O 1
ATOM 693 N N . THR A 1 96 ? -27.561 -14.575 -8.408 1.00 91.31 96 THR A N 1
ATOM 694 C CA . THR A 1 96 ? -27.617 -14.590 -6.932 1.00 91.31 96 THR A CA 1
ATOM 695 C C . THR A 1 96 ? -26.263 -14.840 -6.262 1.00 91.31 96 THR A C 1
ATOM 697 O O . THR A 1 96 ? -26.155 -14.718 -5.043 1.00 91.31 96 THR A O 1
ATOM 700 N N . LYS A 1 97 ? -25.210 -15.173 -7.024 1.00 83.00 97 LYS A N 1
ATOM 701 C CA . LYS A 1 97 ? -23.881 -15.472 -6.476 1.00 83.00 97 LYS A CA 1
ATOM 702 C C . LYS A 1 97 ? -22.945 -14.270 -6.610 1.00 83.00 97 LYS A C 1
ATOM 704 O O . LYS A 1 97 ? -22.751 -13.710 -7.688 1.00 83.00 97 LYS A O 1
ATOM 709 N N . SER A 1 98 ? -22.346 -13.884 -5.486 1.00 85.12 98 SER A N 1
ATOM 710 C CA . SER A 1 98 ? -21.274 -12.891 -5.417 1.00 85.12 98 SER A CA 1
ATOM 711 C C . SER A 1 98 ? -19.931 -13.612 -5.480 1.00 85.12 98 SER A C 1
ATOM 713 O O . SER A 1 98 ? -19.596 -14.373 -4.575 1.00 85.12 98 SER A O 1
ATOM 715 N N . PHE A 1 99 ? -19.152 -13.356 -6.529 1.00 83.12 99 PHE A N 1
ATOM 716 C CA . PHE A 1 99 ? -17.759 -13.780 -6.590 1.00 83.12 99 PHE A CA 1
ATOM 717 C C . PHE A 1 99 ? -16.875 -12.597 -6.197 1.00 83.12 99 PHE A C 1
ATOM 719 O O . PHE A 1 99 ? -16.908 -11.539 -6.828 1.00 83.12 99 PHE A O 1
ATOM 726 N N . ARG A 1 100 ? -16.084 -12.765 -5.133 1.00 70.31 100 ARG A N 1
ATOM 727 C CA . ARG A 1 100 ? -14.973 -11.858 -4.828 1.00 70.31 100 ARG A CA 1
ATOM 728 C C . ARG A 1 100 ? -13.713 -12.453 -5.422 1.00 70.31 100 ARG A C 1
ATOM 730 O O . ARG A 1 100 ? -13.174 -13.416 -4.885 1.00 70.31 100 ARG A O 1
ATOM 737 N N . ILE A 1 101 ? -13.250 -11.872 -6.520 1.00 70.31 101 ILE A N 1
ATOM 738 C CA . ILE A 1 101 ? -11.918 -12.180 -7.031 1.00 70.31 101 ILE A CA 1
ATOM 739 C C . ILE A 1 101 ? -10.914 -11.490 -6.099 1.00 70.31 101 ILE A C 1
ATOM 741 O O . ILE A 1 101 ? -11.090 -10.330 -5.715 1.00 70.31 101 ILE A O 1
ATOM 745 N N . LEU A 1 102 ? -9.933 -12.264 -5.635 1.00 49.34 102 LEU A N 1
ATOM 746 C CA . LEU A 1 102 ? -9.006 -11.882 -4.573 1.00 49.34 102 LEU A CA 1
ATOM 747 C C . LEU A 1 102 ? -8.224 -10.613 -4.914 1.00 49.34 102 LEU A C 1
ATOM 749 O O . LEU A 1 102 ? -7.730 -10.450 -6.026 1.00 49.34 102 LEU A O 1
ATOM 753 N N . ARG A 1 103 ? -8.058 -9.771 -3.885 1.00 56.12 103 ARG A N 1
ATOM 754 C CA . ARG A 1 103 ? -7.103 -8.660 -3.850 1.00 56.12 103 ARG A CA 1
ATOM 755 C C . ARG A 1 103 ? -5.714 -9.191 -4.211 1.00 56.12 103 ARG A C 1
ATOM 757 O O . ARG A 1 103 ? -5.146 -9.934 -3.400 1.00 56.12 103 ARG A O 1
ATOM 764 N N . PRO A 1 104 ? -5.141 -8.807 -5.358 1.00 54.28 104 PRO A N 1
ATOM 765 C CA . PRO A 1 104 ? -3.728 -9.035 -5.571 1.00 54.28 104 PRO A CA 1
ATOM 766 C C . PRO A 1 104 ? -2.991 -8.235 -4.487 1.00 54.28 104 PRO A C 1
ATOM 768 O O . PRO A 1 104 ? -3.247 -7.052 -4.278 1.00 54.28 104 PRO A O 1
ATOM 771 N N . PHE A 1 105 ? -2.134 -8.923 -3.733 1.00 59.25 105 PHE A N 1
ATOM 772 C CA . PHE A 1 105 ? -1.266 -8.349 -2.702 1.00 59.25 105 PHE A CA 1
ATOM 773 C C . PHE A 1 105 ? -1.966 -7.767 -1.455 1.00 59.25 105 PHE A C 1
ATOM 775 O O . PHE A 1 105 ? -1.874 -6.585 -1.141 1.00 59.25 105 PHE A O 1
ATOM 782 N N . SER A 1 106 ? -2.578 -8.632 -0.636 1.00 58.53 106 SER A N 1
ATOM 783 C CA . SER A 1 106 ? -3.096 -8.250 0.696 1.00 58.53 106 SER A CA 1
ATOM 784 C C . SER A 1 106 ? -2.013 -7.833 1.703 1.00 58.53 106 SER A C 1
ATOM 786 O O . SER A 1 106 ? -2.321 -7.265 2.750 1.00 58.53 106 SER A O 1
ATOM 788 N N . LYS A 1 107 ? -0.741 -8.126 1.410 1.00 70.56 107 LYS A N 1
ATOM 789 C CA . LYS A 1 107 ? 0.396 -7.870 2.295 1.00 70.56 107 LYS A CA 1
ATOM 790 C C . LYS A 1 107 ? 1.373 -6.911 1.623 1.00 70.56 107 LYS A C 1
ATOM 792 O O . LYS A 1 107 ? 1.941 -7.236 0.583 1.00 70.56 107 LYS A O 1
ATOM 797 N N . LEU A 1 108 ? 1.665 -5.797 2.298 1.00 68.69 108 LEU A N 1
ATOM 798 C CA . LEU A 1 108 ? 2.693 -4.819 1.905 1.00 68.69 108 LEU A CA 1
ATOM 799 C C . LEU A 1 108 ? 4.048 -5.482 1.590 1.00 68.69 108 LEU A C 1
ATOM 801 O O . LEU A 1 108 ? 4.758 -5.058 0.685 1.00 68.69 108 LEU A O 1
ATOM 805 N N . ARG A 1 109 ? 4.387 -6.567 2.302 1.00 72.62 109 ARG A N 1
ATOM 806 C CA . ARG A 1 109 ? 5.615 -7.345 2.067 1.00 72.62 109 ARG A CA 1
ATOM 807 C C . ARG A 1 109 ? 5.680 -7.942 0.662 1.00 72.62 109 ARG A C 1
ATOM 809 O O . ARG A 1 109 ? 6.743 -7.930 0.060 1.00 72.62 109 ARG A O 1
ATOM 816 N N . THR A 1 110 ? 4.568 -8.451 0.137 1.00 74.06 110 THR A N 1
ATOM 817 C CA . THR A 1 110 ? 4.543 -9.068 -1.196 1.00 74.06 110 THR A CA 1
ATOM 818 C C . THR A 1 110 ? 4.717 -8.015 -2.286 1.00 74.06 110 THR A C 1
ATOM 820 O O . THR A 1 110 ? 5.451 -8.248 -3.239 1.00 74.06 110 THR A O 1
ATOM 823 N N . ILE A 1 111 ? 4.122 -6.832 -2.096 1.00 72.69 111 ILE A N 1
ATOM 824 C CA . ILE A 1 111 ? 4.324 -5.671 -2.974 1.00 72.69 111 ILE A CA 1
ATOM 825 C C . ILE A 1 111 ? 5.805 -5.273 -2.983 1.00 72.69 111 ILE A C 1
ATOM 827 O O . ILE A 1 111 ? 6.403 -5.149 -4.046 1.00 72.69 111 ILE A O 1
ATOM 831 N N . ALA A 1 112 ? 6.420 -5.151 -1.803 1.00 75.12 112 ALA A N 1
ATOM 832 C CA . ALA A 1 112 ? 7.836 -4.808 -1.682 1.00 75.12 112 ALA A CA 1
ATOM 833 C C . ALA A 1 112 ? 8.757 -5.832 -2.369 1.00 75.12 112 ALA A C 1
ATOM 835 O O . ALA A 1 112 ? 9.692 -5.439 -3.058 1.00 75.12 112 ALA A O 1
ATOM 836 N N . ILE A 1 113 ? 8.476 -7.134 -2.228 1.00 79.81 113 ILE A N 1
ATOM 837 C CA . ILE A 1 113 ? 9.229 -8.195 -2.919 1.00 79.81 113 ILE A CA 1
ATOM 838 C C . ILE A 1 113 ? 9.069 -8.074 -4.439 1.00 79.81 113 ILE A C 1
ATOM 840 O O . ILE A 1 113 ? 10.051 -8.199 -5.162 1.00 79.81 113 ILE A O 1
ATOM 844 N N . CYS A 1 114 ? 7.858 -7.806 -4.933 1.00 76.62 114 CYS A N 1
ATOM 845 C CA . CYS A 1 114 ? 7.602 -7.660 -6.365 1.00 76.62 114 CYS A CA 1
ATOM 846 C C . CYS A 1 114 ? 8.364 -6.464 -6.960 1.00 76.62 114 CYS A C 1
ATOM 848 O O . CYS A 1 114 ? 9.057 -6.624 -7.962 1.00 76.62 114 CYS A O 1
ATOM 850 N N . TYR A 1 115 ? 8.339 -5.307 -6.288 1.00 75.06 115 TYR A N 1
ATOM 851 C CA . TYR A 1 115 ? 9.146 -4.146 -6.683 1.00 75.06 115 TYR A CA 1
ATOM 852 C C . TYR A 1 115 ? 10.649 -4.415 -6.604 1.00 75.06 115 TYR A C 1
ATOM 854 O O . TYR A 1 115 ? 11.392 -3.966 -7.468 1.00 75.06 115 TYR A O 1
ATOM 862 N N . PHE A 1 116 ? 11.109 -5.168 -5.603 1.00 79.81 116 PHE A N 1
ATOM 863 C CA . PHE A 1 116 ? 12.516 -5.548 -5.499 1.00 79.81 116 PHE A CA 1
ATOM 864 C C . PHE A 1 116 ? 12.956 -6.465 -6.650 1.00 79.81 116 PHE A C 1
ATOM 866 O O . PHE A 1 116 ? 14.032 -6.279 -7.208 1.00 79.81 116 PHE A O 1
ATOM 873 N N . LEU A 1 117 ? 12.123 -7.428 -7.048 1.00 81.19 117 LEU A N 1
ATOM 874 C CA . LEU A 1 117 ? 12.409 -8.281 -8.204 1.00 81.19 117 LEU A CA 1
ATOM 875 C C . LEU A 1 117 ? 12.409 -7.482 -9.510 1.00 81.19 117 LEU A C 1
ATOM 877 O O . LEU A 1 117 ? 13.323 -7.648 -10.312 1.00 81.19 117 LEU A O 1
ATOM 881 N N . LEU A 1 118 ? 11.437 -6.583 -9.700 1.00 75.94 118 LEU A N 1
ATOM 882 C CA . LEU A 1 118 ? 11.416 -5.663 -10.842 1.00 75.94 118 LEU A CA 1
ATOM 883 C C . LEU A 1 118 ? 12.679 -4.803 -10.898 1.00 75.94 118 LEU A C 1
ATOM 885 O O . LEU A 1 118 ? 13.302 -4.696 -11.949 1.00 75.94 118 LEU A O 1
ATOM 889 N N . TYR A 1 119 ? 13.104 -4.278 -9.751 1.00 79.31 119 TYR A N 1
ATOM 890 C CA . TYR A 1 119 ? 14.349 -3.532 -9.620 1.00 79.31 119 TYR A CA 1
ATOM 891 C C . TYR A 1 119 ? 15.565 -4.356 -10.069 1.00 79.31 119 TYR A C 1
ATOM 893 O O . TYR A 1 119 ? 16.391 -3.858 -10.828 1.00 79.31 119 TYR A O 1
ATOM 901 N N . LEU A 1 120 ? 15.670 -5.626 -9.663 1.00 84.31 120 LEU A N 1
ATOM 902 C CA . LEU A 1 120 ? 16.772 -6.496 -10.094 1.00 84.31 120 LEU A CA 1
ATOM 903 C C . LEU A 1 120 ? 16.754 -6.766 -11.604 1.00 84.31 120 LEU A C 1
ATOM 905 O O . LEU A 1 120 ? 17.811 -6.772 -12.234 1.00 84.31 120 LEU A O 1
ATOM 909 N N . VAL A 1 121 ? 15.570 -6.961 -12.193 1.00 81.19 121 VAL A N 1
ATOM 910 C CA . VAL A 1 121 ? 15.421 -7.136 -13.647 1.00 81.19 121 VAL A CA 1
ATOM 911 C C . VAL A 1 121 ? 15.834 -5.861 -14.383 1.00 81.19 121 VAL A C 1
ATOM 913 O O . VAL A 1 121 ? 16.642 -5.930 -15.309 1.00 81.19 121 VAL A O 1
ATOM 916 N N . SER A 1 122 ? 15.351 -4.698 -13.938 1.00 78.00 122 SER A N 1
ATOM 917 C CA . SER A 1 122 ? 15.731 -3.398 -14.498 1.00 78.00 122 SER A CA 1
ATOM 918 C C . SER A 1 122 ? 17.236 -3.149 -14.387 1.00 78.00 122 SER A C 1
ATOM 920 O O . SER A 1 122 ? 17.831 -2.647 -15.338 1.00 78.00 122 SER A O 1
ATOM 922 N N . LEU A 1 123 ? 17.864 -3.528 -13.269 1.00 81.50 123 LEU A N 1
ATOM 923 C CA . LEU A 1 123 ? 19.309 -3.411 -13.076 1.00 81.50 123 LEU A CA 1
ATOM 924 C C . LEU A 1 123 ? 20.084 -4.300 -14.058 1.00 81.50 123 LEU A C 1
ATOM 926 O O . LEU A 1 123 ? 21.104 -3.872 -14.592 1.00 81.50 123 LEU A O 1
ATOM 930 N N . GLY A 1 124 ? 19.604 -5.520 -14.312 1.00 83.00 124 GLY A N 1
ATOM 931 C CA . GLY A 1 124 ? 20.209 -6.437 -15.279 1.00 83.00 124 GLY A CA 1
ATOM 932 C C . GLY A 1 124 ? 20.154 -5.897 -16.707 1.00 83.00 124 GLY A C 1
ATOM 933 O O . GLY A 1 124 ? 21.172 -5.888 -17.398 1.00 83.00 124 GLY A O 1
ATOM 934 N N . VAL A 1 125 ? 18.991 -5.382 -17.123 1.00 77.62 125 VAL A N 1
ATOM 935 C CA . VAL A 1 125 ? 18.838 -4.688 -18.412 1.00 77.62 125 VAL A CA 1
ATOM 936 C C . VAL A 1 125 ? 19.806 -3.508 -18.467 1.00 77.62 125 VAL A C 1
ATOM 938 O O . VAL A 1 125 ? 20.616 -3.421 -19.382 1.00 77.62 125 VAL A O 1
ATOM 941 N N . PHE A 1 126 ? 19.821 -2.658 -17.441 1.00 77.00 126 PHE A N 1
ATOM 942 C CA . PHE A 1 126 ? 20.706 -1.499 -17.390 1.00 77.00 126 PHE A CA 1
ATOM 943 C C . PHE A 1 126 ? 22.197 -1.862 -17.514 1.00 77.00 126 PHE A C 1
ATOM 945 O O . PHE A 1 126 ? 22.909 -1.276 -18.329 1.00 77.00 126 PHE A O 1
ATOM 952 N N . ALA A 1 127 ? 22.670 -2.849 -16.748 1.00 83.25 127 ALA A N 1
ATOM 953 C CA . ALA A 1 127 ? 24.057 -3.302 -16.800 1.00 83.25 127 ALA A CA 1
ATOM 954 C C . ALA A 1 127 ? 24.424 -3.852 -18.186 1.00 83.25 127 ALA A C 1
ATOM 956 O O . ALA A 1 127 ? 25.502 -3.549 -18.693 1.00 83.25 127 ALA A O 1
ATOM 957 N N . GLY A 1 128 ? 23.515 -4.600 -18.819 1.00 82.50 128 GLY A N 1
ATOM 958 C CA . GLY A 1 128 ? 23.693 -5.081 -20.189 1.00 82.50 128 GLY A CA 1
ATOM 959 C C . GLY A 1 128 ? 23.780 -3.942 -21.206 1.00 82.50 128 GLY A C 1
ATOM 960 O O . GLY A 1 128 ? 24.674 -3.945 -22.047 1.00 82.50 128 GLY A O 1
ATOM 961 N N . GLY A 1 129 ? 22.911 -2.933 -21.089 1.00 77.50 129 GLY A N 1
ATOM 962 C CA . GLY A 1 129 ? 22.945 -1.744 -21.944 1.00 77.50 129 GLY A CA 1
ATOM 963 C C . GLY A 1 129 ? 24.238 -0.943 -21.795 1.00 77.50 129 GLY A C 1
ATOM 964 O O . GLY A 1 129 ? 24.793 -0.486 -22.790 1.00 77.50 129 GLY A O 1
ATOM 965 N N . LEU A 1 130 ? 24.754 -0.817 -20.568 1.00 80.31 130 LEU A N 1
ATOM 966 C CA . LEU A 1 130 ? 26.010 -0.120 -20.295 1.00 80.31 130 LEU A CA 1
ATOM 967 C C . LEU A 1 130 ? 27.225 -0.880 -20.845 1.00 80.31 130 LEU A C 1
ATOM 969 O O . LEU A 1 130 ? 28.086 -0.261 -21.462 1.00 80.31 130 LEU A O 1
ATOM 973 N N . MET A 1 131 ? 27.295 -2.203 -20.645 1.00 83.25 131 MET A N 1
ATOM 974 C CA . MET A 1 131 ? 28.367 -3.027 -21.221 1.00 83.25 131 MET A CA 1
ATOM 975 C C . MET A 1 131 ? 28.361 -2.931 -22.748 1.00 83.25 131 MET A C 1
ATOM 977 O O . MET A 1 131 ? 29.398 -2.685 -23.351 1.00 83.25 131 MET A O 1
ATOM 981 N N . TRP A 1 132 ? 27.179 -3.012 -23.359 1.00 79.00 132 TRP A N 1
ATOM 982 C CA . TRP A 1 132 ? 27.038 -2.877 -24.805 1.00 79.00 132 TRP A CA 1
ATOM 983 C C . TRP A 1 132 ? 27.482 -1.501 -25.320 1.00 79.00 132 TRP A C 1
ATOM 985 O O . TRP A 1 132 ? 28.166 -1.410 -26.333 1.00 79.00 132 TRP A O 1
ATOM 995 N N 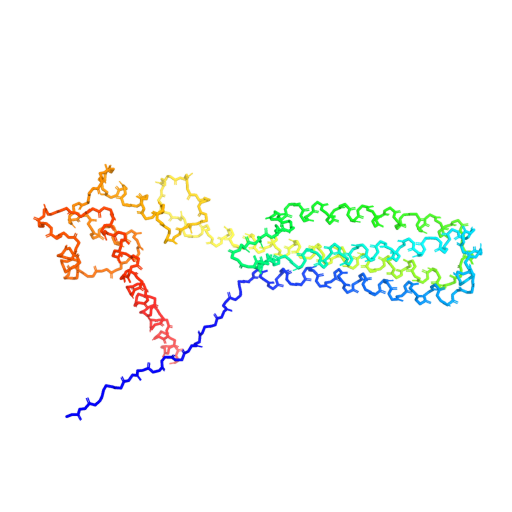. LEU A 1 133 ? 27.140 -0.425 -24.606 1.00 77.44 133 LEU A N 1
ATOM 996 C CA . LEU A 1 133 ? 27.547 0.936 -24.965 1.00 77.44 133 LEU A CA 1
ATOM 997 C C . LEU A 1 133 ? 29.077 1.104 -24.976 1.00 77.44 133 LEU A C 1
ATOM 999 O O . LEU A 1 133 ? 29.610 1.839 -25.804 1.00 77.44 133 LEU A O 1
ATOM 1003 N N . VAL A 1 134 ? 29.778 0.425 -24.063 1.00 81.56 134 VAL A N 1
ATOM 1004 C CA . VAL A 1 134 ? 31.249 0.423 -24.013 1.00 81.56 134 VAL A CA 1
ATOM 1005 C C . VAL A 1 134 ? 31.839 -0.305 -25.222 1.00 81.56 134 VAL A C 1
ATOM 1007 O O . VAL A 1 134 ? 32.834 0.159 -25.776 1.00 81.56 134 VAL A O 1
ATOM 1010 N N . ASP A 1 135 ? 31.211 -1.400 -25.653 1.00 81.12 135 ASP A N 1
ATOM 1011 C CA . ASP A 1 135 ? 31.681 -2.210 -26.781 1.00 81.12 135 ASP A CA 1
ATOM 1012 C C . ASP A 1 135 ? 31.401 -1.559 -28.150 1.00 81.12 135 ASP A C 1
ATOM 1014 O O . ASP A 1 135 ? 32.127 -1.808 -29.113 1.00 81.12 135 ASP A O 1
ATOM 1018 N N . PHE A 1 136 ? 30.384 -0.694 -28.245 1.00 78.56 136 PHE A N 1
ATOM 1019 C CA . PHE A 1 136 ? 29.964 -0.047 -29.495 1.00 78.56 136 PHE A CA 1
ATOM 1020 C C . PHE A 1 136 ? 29.876 1.482 -29.355 1.00 78.56 136 PHE A C 1
ATOM 1022 O O . PHE A 1 136 ? 28.782 2.050 -29.425 1.00 78.56 136 PHE A O 1
ATOM 1029 N N . PRO A 1 137 ? 31.012 2.189 -29.209 1.00 72.19 137 PRO A N 1
ATOM 1030 C CA . PRO A 1 137 ? 31.030 3.644 -29.029 1.00 72.19 137 PRO A CA 1
ATOM 1031 C C . PRO A 1 137 ? 30.540 4.422 -30.262 1.00 72.19 137 PRO A C 1
ATOM 1033 O O . PRO A 1 137 ? 30.172 5.586 -30.137 1.00 72.19 137 PRO A O 1
ATOM 1036 N N . GLU A 1 138 ? 30.512 3.788 -31.442 1.00 76.56 138 GLU A N 1
ATOM 1037 C CA . GLU A 1 138 ? 29.945 4.363 -32.673 1.00 76.56 138 GLU A CA 1
ATOM 1038 C C . GLU A 1 138 ? 28.418 4.233 -32.764 1.00 76.56 138 GLU A C 1
ATOM 1040 O O . GLU A 1 138 ? 27.812 4.733 -33.714 1.00 76.56 138 GLU A O 1
ATOM 1045 N N . SER A 1 139 ? 27.774 3.571 -31.793 1.00 66.50 139 SER A N 1
ATOM 1046 C CA . SER A 1 139 ? 26.315 3.554 -31.716 1.00 66.50 139 SER A CA 1
ATOM 1047 C C . SER A 1 139 ? 25.785 4.993 -31.698 1.00 66.50 139 SER A C 1
ATOM 1049 O O . SER A 1 139 ? 26.294 5.861 -30.987 1.00 66.50 139 SER A O 1
ATOM 1051 N N . GLY A 1 140 ? 24.809 5.274 -32.568 1.00 71.38 140 GLY A N 1
ATOM 1052 C CA . GLY A 1 140 ? 24.397 6.640 -32.886 1.00 71.38 140 GLY A CA 1
ATOM 1053 C C . GLY A 1 140 ? 24.057 7.464 -31.641 1.00 71.38 140 GLY A C 1
ATOM 1054 O O . GLY A 1 140 ? 23.514 6.946 -30.666 1.00 71.38 140 GLY A O 1
ATOM 1055 N N . ALA A 1 141 ? 24.327 8.773 -31.693 1.00 78.31 141 ALA A N 1
ATOM 1056 C CA . ALA A 1 141 ? 24.104 9.713 -30.586 1.00 78.31 141 ALA A CA 1
ATOM 1057 C C . ALA A 1 141 ? 22.698 9.617 -29.953 1.00 78.31 141 ALA A C 1
ATOM 1059 O O . ALA A 1 141 ? 22.521 9.904 -28.769 1.00 78.31 141 ALA A O 1
ATOM 1060 N N . VAL A 1 142 ? 21.707 9.173 -30.731 1.00 74.94 142 VAL A N 1
ATOM 1061 C CA . VAL A 1 142 ? 20.331 8.932 -30.282 1.00 74.94 142 VAL A CA 1
ATOM 1062 C C . VAL A 1 142 ? 20.255 7.797 -29.248 1.00 74.94 142 VAL A C 1
ATOM 1064 O O . VAL A 1 142 ? 19.594 7.950 -28.222 1.00 74.94 142 VAL A O 1
ATOM 1067 N N . PHE A 1 143 ? 20.977 6.692 -29.456 1.00 75.56 143 PHE A N 1
ATOM 1068 C CA . PHE A 1 143 ? 21.010 5.562 -28.523 1.00 75.56 143 PHE A CA 1
ATOM 1069 C C . PHE A 1 143 ? 21.709 5.935 -27.214 1.00 75.56 143 PHE A C 1
ATOM 1071 O O . PHE A 1 143 ? 21.184 5.675 -26.131 1.00 75.56 143 PHE A O 1
ATOM 1078 N N . LEU A 1 144 ? 22.856 6.616 -27.306 1.00 80.62 144 LEU A N 1
ATOM 1079 C CA . LEU A 1 144 ? 23.545 7.159 -26.136 1.00 80.62 144 LEU A CA 1
ATOM 1080 C C . LEU A 1 144 ? 22.618 8.092 -25.341 1.00 80.62 144 LEU A C 1
ATOM 1082 O O . LEU A 1 144 ? 22.535 7.987 -24.117 1.00 80.62 144 LEU A O 1
ATOM 1086 N N . GLY A 1 145 ? 21.875 8.961 -26.035 1.00 82.81 145 GLY A N 1
ATOM 1087 C CA . GLY A 1 145 ? 20.866 9.828 -25.430 1.00 82.81 145 GLY A CA 1
ATOM 1088 C C . GLY A 1 145 ? 19.787 9.047 -24.676 1.00 82.81 145 GLY A C 1
ATOM 1089 O O . GLY A 1 145 ? 19.462 9.396 -23.541 1.00 82.81 145 GLY A O 1
ATOM 1090 N N . PHE A 1 146 ? 19.283 7.956 -25.257 1.00 80.50 146 PHE A N 1
ATOM 1091 C CA . PHE A 1 146 ? 18.290 7.091 -24.621 1.00 80.50 146 PHE A CA 1
ATOM 1092 C C . PHE A 1 146 ? 18.836 6.383 -23.370 1.00 80.50 146 PHE A C 1
ATOM 1094 O O . PHE A 1 146 ? 18.198 6.417 -22.318 1.00 80.50 146 PHE A O 1
ATOM 1101 N N . VAL A 1 147 ? 20.040 5.804 -23.432 1.00 80.00 147 VAL A N 1
ATOM 1102 C CA . VAL A 1 147 ? 20.671 5.144 -22.272 1.00 80.00 147 VAL A CA 1
ATOM 1103 C C . VAL A 1 147 ? 20.947 6.142 -21.146 1.00 80.00 147 VAL A C 1
ATOM 1105 O O . VAL A 1 147 ? 20.670 5.855 -19.980 1.00 80.00 147 VAL A O 1
ATOM 1108 N N . MET A 1 148 ? 21.435 7.340 -21.477 1.00 82.44 148 MET A N 1
ATOM 1109 C CA . MET A 1 148 ? 21.662 8.406 -20.497 1.00 82.44 148 MET A CA 1
ATOM 1110 C C . MET A 1 148 ? 20.352 8.889 -19.871 1.00 82.44 148 MET A C 1
ATOM 1112 O O . MET A 1 148 ? 20.294 9.095 -18.658 1.00 82.44 148 MET A O 1
ATOM 1116 N N . PHE A 1 149 ? 19.285 9.018 -20.664 1.00 82.94 149 PHE A N 1
ATOM 1117 C CA . PHE A 1 149 ? 17.951 9.331 -20.158 1.00 82.94 149 PHE A CA 1
ATOM 1118 C C . PHE A 1 149 ? 17.464 8.269 -19.162 1.00 82.94 149 PHE A C 1
ATOM 1120 O O . PHE A 1 149 ? 17.048 8.619 -18.053 1.00 82.94 149 PHE A O 1
ATOM 1127 N N . LEU A 1 150 ? 17.586 6.980 -19.505 1.00 79.31 150 LEU A N 1
ATOM 1128 C CA . LEU A 1 150 ? 17.228 5.887 -18.598 1.00 79.31 150 LEU A CA 1
ATOM 1129 C C . LEU A 1 150 ? 18.027 5.965 -17.298 1.00 79.31 150 LEU A C 1
ATOM 1131 O O . LEU A 1 150 ? 17.437 5.893 -16.220 1.00 79.31 150 LEU A O 1
ATOM 1135 N N . GLN A 1 151 ? 19.334 6.215 -17.386 1.00 80.00 151 GLN A N 1
ATOM 1136 C CA . GLN A 1 151 ? 20.195 6.328 -16.213 1.00 80.00 151 GLN A CA 1
ATOM 1137 C C . GLN A 1 151 ? 19.757 7.468 -15.289 1.00 80.00 151 GLN A C 1
ATOM 1139 O O . GLN A 1 151 ? 19.593 7.275 -14.083 1.00 80.00 151 GLN A O 1
ATOM 1144 N N . VAL A 1 152 ? 19.524 8.659 -15.841 1.00 83.62 152 VAL A N 1
ATOM 1145 C CA . VAL A 1 152 ? 19.076 9.817 -15.057 1.00 83.62 152 VAL A CA 1
ATOM 1146 C C . VAL A 1 152 ? 17.712 9.546 -14.423 1.00 83.62 152 VAL A C 1
ATOM 1148 O O . VAL A 1 152 ? 17.534 9.794 -13.229 1.00 83.62 152 VAL A O 1
ATOM 1151 N N . SER A 1 153 ? 16.763 8.998 -15.186 1.00 78.44 153 SER A N 1
ATOM 1152 C CA . SER A 1 153 ? 15.413 8.701 -14.694 1.00 78.44 153 SER A CA 1
ATOM 1153 C C . SER 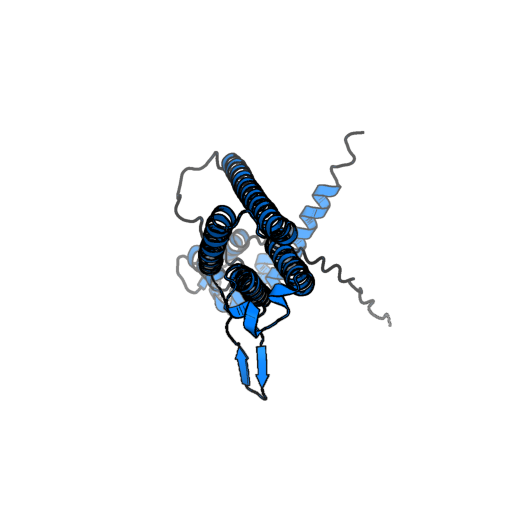A 1 153 ? 15.421 7.703 -13.526 1.00 78.44 153 SER A C 1
ATOM 1155 O O . SER A 1 153 ? 14.737 7.906 -12.519 1.00 78.44 153 SER A O 1
ATOM 1157 N N . TYR A 1 154 ? 16.272 6.680 -13.610 1.00 79.19 154 TYR A N 1
ATOM 1158 C CA . TYR A 1 154 ? 16.451 5.670 -12.578 1.00 79.19 154 TYR A CA 1
ATOM 1159 C C . TYR A 1 154 ? 17.035 6.259 -11.288 1.00 79.19 154 TYR A C 1
ATOM 1161 O O . TYR A 1 154 ? 16.487 6.049 -10.202 1.00 79.19 154 TYR A O 1
ATOM 1169 N N . TRP A 1 155 ? 18.104 7.056 -11.387 1.00 81.75 155 TRP A N 1
ATOM 1170 C CA . TRP A 1 155 ? 18.703 7.705 -10.215 1.00 81.75 155 TRP A CA 1
ATOM 1171 C C . TRP A 1 155 ? 17.747 8.684 -9.538 1.00 81.75 155 TRP A C 1
ATOM 1173 O O . TRP A 1 155 ? 17.691 8.727 -8.308 1.00 81.75 155 TRP A O 1
ATOM 1183 N N . LEU A 1 156 ? 16.952 9.426 -10.313 1.00 82.75 156 LEU A N 1
ATOM 1184 C CA . LEU A 1 156 ? 15.911 10.290 -9.762 1.00 82.75 156 LEU A CA 1
ATOM 1185 C C . LEU A 1 156 ? 14.891 9.476 -8.960 1.00 82.75 156 LEU A C 1
ATOM 1187 O O . LEU A 1 156 ? 14.609 9.824 -7.812 1.00 82.75 156 LEU A O 1
ATOM 1191 N N . MET A 1 157 ? 14.387 8.366 -9.511 1.00 78.31 157 MET A N 1
ATOM 1192 C CA . MET A 1 157 ? 13.453 7.482 -8.806 1.00 78.31 157 MET A CA 1
ATOM 1193 C C . MET A 1 157 ? 14.051 6.964 -7.490 1.00 78.31 157 MET A C 1
ATOM 1195 O O . MET A 1 157 ? 13.405 7.024 -6.442 1.00 78.31 157 MET A O 1
ATOM 1199 N N . PHE A 1 158 ? 15.306 6.514 -7.522 1.00 78.38 158 PHE A N 1
ATOM 1200 C CA . PHE A 1 158 ? 16.011 6.027 -6.340 1.00 78.38 158 PHE A CA 1
ATOM 1201 C C . PHE A 1 158 ? 16.134 7.105 -5.251 1.00 78.38 158 PHE A C 1
ATOM 1203 O O . PHE A 1 158 ? 15.836 6.851 -4.080 1.00 78.38 158 PHE A O 1
ATOM 1210 N N . VAL A 1 159 ? 16.492 8.335 -5.633 1.00 83.69 159 VAL A N 1
ATOM 1211 C CA . VAL A 1 159 ? 16.555 9.483 -4.717 1.00 83.69 159 VAL A CA 1
ATOM 1212 C C . VAL A 1 159 ? 15.181 9.779 -4.108 1.00 83.69 159 VAL A C 1
ATOM 1214 O O . VAL A 1 159 ? 15.084 9.953 -2.890 1.00 83.69 159 VAL A O 1
ATOM 1217 N N . PHE A 1 160 ? 14.104 9.766 -4.901 1.00 80.81 160 PHE A N 1
ATOM 1218 C CA . PHE A 1 160 ? 12.741 9.951 -4.389 1.00 80.81 160 PHE A CA 1
ATOM 1219 C C . PHE A 1 160 ? 12.351 8.879 -3.365 1.00 80.81 160 PHE A C 1
ATOM 1221 O O . PHE A 1 160 ? 11.800 9.214 -2.312 1.00 80.81 160 PHE A O 1
ATOM 1228 N N . ILE A 1 161 ? 12.676 7.609 -3.628 1.00 78.56 161 ILE A N 1
ATOM 1229 C CA . ILE A 1 161 ? 12.417 6.499 -2.701 1.00 78.56 161 ILE A CA 1
ATOM 1230 C C . ILE A 1 161 ? 13.175 6.712 -1.386 1.00 78.56 161 ILE A C 1
ATOM 1232 O O . ILE A 1 161 ? 12.581 6.590 -0.312 1.00 78.56 161 ILE A O 1
ATOM 1236 N N . ILE A 1 162 ? 14.457 7.089 -1.438 1.00 81.69 162 ILE A N 1
ATOM 1237 C CA . ILE A 1 162 ? 15.246 7.383 -0.233 1.00 81.69 162 ILE A CA 1
ATOM 1238 C C . ILE A 1 162 ? 14.620 8.532 0.560 1.00 81.69 162 ILE A C 1
ATOM 1240 O O . ILE A 1 162 ? 14.425 8.398 1.770 1.00 81.69 162 ILE A O 1
ATOM 1244 N N . ILE A 1 163 ? 14.261 9.639 -0.096 1.00 86.00 163 ILE A N 1
ATOM 1245 C CA . ILE A 1 163 ? 13.627 10.792 0.560 1.00 86.00 163 ILE A CA 1
ATOM 1246 C C . ILE A 1 163 ? 12.317 10.370 1.239 1.00 86.00 163 ILE A C 1
ATOM 1248 O O . ILE A 1 163 ? 12.070 10.744 2.390 1.00 86.00 163 ILE A O 1
ATOM 1252 N N . ALA A 1 164 ? 11.493 9.561 0.569 1.00 78.25 164 ALA A N 1
ATOM 1253 C CA . ALA A 1 164 ? 10.246 9.047 1.127 1.00 78.25 164 ALA A CA 1
ATOM 1254 C C . ALA A 1 164 ? 10.491 8.165 2.365 1.00 78.25 164 ALA A C 1
ATOM 1256 O O . ALA A 1 164 ? 9.856 8.367 3.404 1.00 78.25 164 ALA A O 1
ATOM 1257 N N . LEU A 1 165 ? 11.457 7.243 2.304 1.00 78.81 165 LEU A N 1
ATOM 1258 C CA . LEU A 1 165 ? 11.828 6.385 3.435 1.00 78.81 165 LEU A CA 1
ATOM 1259 C C . LEU A 1 165 ? 12.370 7.193 4.621 1.00 78.81 165 LEU A C 1
ATOM 1261 O O . LEU A 1 165 ? 12.006 6.926 5.770 1.00 78.81 165 LEU A O 1
ATOM 1265 N N . VAL A 1 166 ? 13.194 8.212 4.360 1.00 85.06 166 VAL A N 1
ATOM 1266 C CA . VAL A 1 166 ? 13.704 9.125 5.391 1.00 85.06 166 VAL A CA 1
ATOM 1267 C C . VAL A 1 166 ? 12.552 9.885 6.046 1.00 85.06 166 VAL A C 1
ATOM 1269 O O . VAL A 1 166 ? 12.478 9.908 7.275 1.00 85.06 166 VAL A O 1
ATOM 1272 N N . LYS A 1 167 ? 11.604 10.430 5.271 1.00 85.06 167 LYS A N 1
ATOM 1273 C CA . LYS A 1 167 ? 10.414 11.109 5.813 1.00 85.06 167 LYS A CA 1
ATOM 1274 C C . LYS A 1 167 ? 9.573 10.190 6.700 1.00 85.06 167 LYS A C 1
ATOM 1276 O O . LYS A 1 167 ? 9.184 10.601 7.793 1.00 85.06 167 LYS A O 1
ATOM 1281 N N . ILE A 1 168 ? 9.342 8.941 6.285 1.00 79.00 168 ILE A N 1
ATOM 1282 C CA . ILE A 1 168 ? 8.606 7.949 7.089 1.00 79.00 168 ILE A CA 1
ATOM 1283 C C . ILE A 1 168 ? 9.337 7.677 8.410 1.00 79.00 168 ILE A C 1
ATOM 1285 O O . ILE A 1 168 ? 8.724 7.714 9.479 1.00 79.00 168 ILE A O 1
ATOM 1289 N N . LYS A 1 169 ? 10.656 7.461 8.359 1.00 82.12 169 LYS A N 1
ATOM 1290 C CA . LYS A 1 169 ? 11.475 7.181 9.547 1.00 82.12 169 LYS A CA 1
ATOM 1291 C C . LYS A 1 169 ? 11.546 8.379 10.501 1.00 82.12 169 LYS A C 1
ATOM 1293 O O . LYS A 1 169 ? 11.507 8.192 11.717 1.00 82.12 169 LYS A O 1
ATOM 1298 N N . LEU A 1 170 ? 11.623 9.602 9.974 1.00 86.94 170 LEU A N 1
ATOM 1299 C CA . LEU A 1 170 ? 11.573 10.830 10.771 1.00 86.94 170 LEU A CA 1
ATOM 1300 C C . LEU A 1 170 ? 10.207 10.992 11.450 1.00 86.94 170 LEU A C 1
ATOM 1302 O O . LEU A 1 170 ? 10.165 11.213 12.657 1.00 86.94 170 LEU A O 1
ATOM 1306 N N . LYS A 1 171 ? 9.102 10.770 10.726 1.00 81.88 171 LYS A N 1
ATOM 1307 C CA . LYS A 1 171 ? 7.741 10.832 11.286 1.00 81.88 171 LYS A CA 1
ATOM 1308 C C . LYS A 1 171 ? 7.525 9.809 12.407 1.00 81.88 171 LYS A C 1
ATOM 1310 O O . LYS A 1 171 ? 6.958 10.147 13.443 1.00 81.88 171 LYS A O 1
ATOM 1315 N N . GLN A 1 172 ? 8.033 8.583 12.246 1.00 80.75 172 GLN A N 1
ATOM 1316 C CA . GLN A 1 172 ? 7.986 7.558 13.298 1.00 80.75 172 GLN A CA 1
ATOM 1317 C C . GLN A 1 172 ? 8.759 7.967 14.558 1.00 80.75 172 GLN A C 1
ATOM 1319 O O . GLN A 1 172 ? 8.293 7.725 15.671 1.00 80.75 172 GLN A O 1
ATOM 1324 N N . ARG A 1 173 ? 9.919 8.621 14.406 1.00 83.94 173 ARG A N 1
ATOM 1325 C CA . ARG A 1 173 ? 10.690 9.131 15.549 1.00 83.94 173 ARG A CA 1
ATOM 1326 C C . ARG A 1 173 ? 9.950 10.234 16.299 1.00 83.94 173 ARG A C 1
ATOM 1328 O O . ARG A 1 173 ? 10.000 10.243 17.525 1.00 83.94 173 ARG A O 1
ATOM 1335 N N . THR A 1 174 ? 9.265 11.132 15.594 1.00 81.31 174 THR A N 1
ATOM 1336 C CA . THR A 1 174 ? 8.478 12.199 16.229 1.00 81.31 174 THR A CA 1
ATOM 1337 C C . THR A 1 174 ? 7.319 11.619 17.040 1.00 81.31 174 THR A C 1
ATOM 1339 O O . THR A 1 174 ? 7.173 11.953 18.211 1.00 81.31 174 THR A O 1
ATOM 1342 N N . LEU A 1 175 ? 6.574 10.661 16.475 1.00 76.50 175 LEU A N 1
ATOM 1343 C CA . LEU A 1 175 ? 5.472 9.988 17.176 1.00 76.50 175 LEU A CA 1
ATOM 1344 C C . LEU A 1 175 ? 5.947 9.206 18.410 1.00 76.50 175 LEU A C 1
ATOM 1346 O O . LEU A 1 175 ? 5.325 9.275 19.467 1.00 76.50 175 LEU A O 1
ATOM 1350 N N . SER A 1 176 ? 7.091 8.520 18.313 1.00 75.19 176 SER A N 1
ATOM 1351 C CA . SER A 1 176 ? 7.672 7.794 19.449 1.00 75.19 176 SER A CA 1
ATOM 1352 C C . SER A 1 176 ? 8.111 8.712 20.594 1.00 75.19 176 SER A C 1
ATOM 1354 O O . SER A 1 176 ? 8.147 8.262 21.736 1.00 75.19 176 SER A O 1
ATOM 1356 N N . LYS A 1 177 ? 8.473 9.970 20.310 1.00 78.31 177 LYS A N 1
ATOM 1357 C CA . LYS A 1 177 ? 8.873 10.939 21.339 1.00 78.31 177 LYS A CA 1
ATOM 1358 C C . LYS A 1 177 ? 7.671 11.601 22.012 1.00 78.31 177 LYS A C 1
ATOM 1360 O O . LYS A 1 177 ? 7.725 11.813 23.219 1.00 78.31 177 LYS A O 1
ATOM 1365 N N . SER A 1 178 ? 6.587 11.864 21.279 1.00 68.25 178 SER A N 1
ATOM 1366 C CA . SER A 1 178 ? 5.360 12.421 21.869 1.00 68.25 178 SER A CA 1
ATOM 1367 C C . SER A 1 178 ? 4.645 11.428 22.792 1.00 68.25 178 SER A C 1
ATOM 1369 O O . SER A 1 178 ? 4.175 11.827 23.851 1.00 68.25 178 SER A O 1
ATOM 1371 N N . GLY A 1 179 ? 4.647 10.127 22.474 1.00 59.28 179 GLY A N 1
ATOM 1372 C CA . GLY A 1 179 ? 4.055 9.103 23.350 1.00 59.28 179 GLY A CA 1
ATOM 1373 C C . GLY A 1 179 ? 4.817 8.862 24.663 1.00 59.28 179 GLY A C 1
ATOM 1374 O O . GLY A 1 179 ? 4.243 8.381 25.632 1.00 59.28 179 GLY A O 1
ATOM 1375 N N . ALA A 1 180 ? 6.103 9.224 24.734 1.00 57.69 180 ALA A N 1
ATOM 1376 C CA . ALA A 1 180 ? 6.912 9.024 25.937 1.00 57.69 180 ALA A CA 1
ATOM 1377 C C . ALA A 1 180 ? 6.648 10.072 27.036 1.00 57.69 180 ALA A C 1
ATOM 1379 O O . ALA A 1 180 ? 6.974 9.824 28.194 1.00 57.69 180 ALA A O 1
ATOM 1380 N N . LYS A 1 181 ? 6.056 11.228 26.701 1.00 58.50 181 LYS A N 1
ATOM 1381 C CA . LYS A 1 181 ? 5.868 12.334 27.657 1.00 58.50 181 LYS A CA 1
ATOM 1382 C C . LYS A 1 181 ? 4.618 12.198 28.541 1.00 58.50 181 LYS A C 1
ATOM 1384 O O . LYS A 1 181 ? 4.565 12.850 29.573 1.00 58.50 181 LYS A O 1
ATOM 1389 N N . TYR A 1 182 ? 3.686 11.308 28.188 1.00 56.09 182 TYR A N 1
ATOM 1390 C CA . TYR A 1 182 ? 2.482 10.999 28.981 1.00 56.09 182 TYR A CA 1
ATOM 1391 C C . TYR A 1 182 ? 2.588 9.695 29.798 1.00 56.09 182 TYR A C 1
ATOM 1393 O O . TYR A 1 182 ? 1.663 9.337 30.511 1.00 56.09 182 TYR A O 1
ATOM 1401 N N . SER A 1 183 ? 3.722 8.986 29.740 1.00 49.97 183 SER A N 1
ATOM 1402 C CA . SER A 1 183 ? 3.938 7.710 30.454 1.00 49.97 183 SER A CA 1
ATOM 1403 C C . SER A 1 183 ? 4.647 7.874 31.815 1.00 49.97 183 SER A C 1
ATOM 1405 O O . SER A 1 183 ? 5.084 6.890 32.417 1.00 49.97 183 SER A O 1
ATOM 1407 N N . GLY A 1 184 ? 4.820 9.103 32.298 1.00 46.12 184 GLY A N 1
ATOM 1408 C CA . GLY A 1 184 ? 5.518 9.395 33.549 1.00 46.12 184 GLY A CA 1
ATOM 1409 C C . GLY A 1 184 ? 4.601 9.343 34.768 1.00 46.12 184 GLY A C 1
ATOM 1410 O O . GLY A 1 184 ? 4.303 10.389 35.326 1.00 46.12 184 GLY A O 1
ATOM 1411 N N . GLY A 1 185 ? 4.181 8.149 35.193 1.00 44.22 185 GLY A N 1
ATOM 1412 C CA . GLY A 1 185 ? 3.524 7.967 36.493 1.00 44.22 185 GLY A CA 1
ATOM 1413 C C . GLY A 1 185 ? 2.600 6.756 36.547 1.00 44.22 185 GLY A C 1
ATOM 1414 O O . GLY A 1 185 ? 1.418 6.882 36.274 1.00 44.22 185 GLY A O 1
ATOM 1415 N N . GLY A 1 186 ? 3.132 5.587 36.906 1.00 40.03 186 GLY A N 1
ATOM 1416 C CA . GLY A 1 186 ? 2.320 4.392 37.161 1.00 40.03 186 GLY A CA 1
ATOM 1417 C C . GLY A 1 186 ? 2.993 3.123 36.660 1.00 40.03 186 GLY A C 1
ATOM 1418 O O . GLY A 1 186 ? 2.800 2.705 35.524 1.00 40.03 186 GLY A O 1
ATOM 1419 N N . GLY A 1 187 ? 3.843 2.528 37.496 1.00 48.59 187 GLY A N 1
ATOM 1420 C CA . GLY A 1 187 ? 4.428 1.224 37.216 1.00 48.59 187 GLY A CA 1
ATOM 1421 C C . GLY A 1 187 ? 3.368 0.128 37.284 1.00 48.59 187 GLY A C 1
ATOM 1422 O O . GLY A 1 187 ? 2.732 -0.044 38.315 1.00 48.59 187 GLY A O 1
ATOM 1423 N N . GLY A 1 188 ? 3.220 -0.637 36.205 1.00 48.97 188 GLY A N 1
ATOM 1424 C CA . GLY A 1 188 ? 2.421 -1.859 36.201 1.00 48.97 188 GLY A CA 1
ATOM 1425 C C . GLY A 1 188 ? 1.941 -2.230 34.803 1.00 48.97 188 GLY A C 1
ATOM 1426 O O . GLY A 1 188 ? 1.246 -1.459 34.167 1.00 48.97 188 GLY A O 1
ATOM 1427 N N . GLN A 1 189 ? 2.319 -3.423 34.341 1.00 44.94 189 GLN A N 1
ATOM 1428 C CA . GLN A 1 189 ? 1.752 -4.126 33.178 1.00 44.94 189 GLN A CA 1
ATOM 1429 C C . GLN A 1 189 ? 2.022 -3.538 31.786 1.00 44.94 189 GLN A C 1
ATOM 1431 O O . GLN A 1 189 ? 1.169 -3.059 31.046 1.00 44.94 189 GLN A O 1
ATOM 1436 N N . ARG A 1 190 ? 3.264 -3.744 31.347 1.00 46.62 190 ARG A N 1
ATOM 1437 C CA . ARG A 1 190 ? 3.694 -3.581 29.957 1.00 46.62 190 ARG A CA 1
ATOM 1438 C C . ARG A 1 190 ? 3.429 -4.860 29.149 1.00 46.62 190 ARG A C 1
ATOM 1440 O O . ARG A 1 190 ? 4.373 -5.488 28.673 1.00 46.62 190 ARG A O 1
ATOM 1447 N N . ALA A 1 191 ? 2.160 -5.250 29.018 1.00 50.28 191 ALA A N 1
ATOM 1448 C CA . ALA A 1 191 ? 1.759 -6.447 28.276 1.00 50.28 191 ALA A CA 1
ATOM 1449 C C . ALA A 1 191 ? 0.606 -6.241 27.279 1.00 50.28 191 ALA A C 1
ATOM 1451 O O . ALA A 1 191 ? 0.040 -7.232 26.851 1.00 50.28 191 ALA A O 1
ATOM 1452 N N . THR A 1 192 ? 0.262 -5.023 26.836 1.00 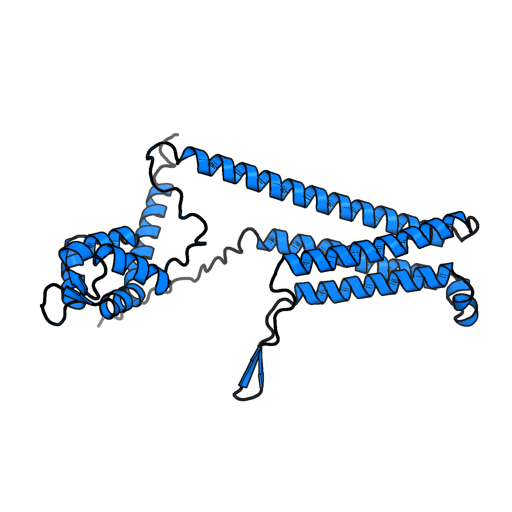49.59 192 THR A N 1
ATOM 1453 C CA . THR A 1 192 ? -0.893 -4.906 25.912 1.00 49.59 192 THR A CA 1
ATOM 1454 C C . THR A 1 192 ? -0.882 -3.668 25.018 1.00 49.59 192 THR A C 1
ATOM 1456 O O . THR A 1 192 ? -1.822 -2.894 25.005 1.00 49.59 192 THR A O 1
ATOM 1459 N N . ILE A 1 193 ? 0.154 -3.448 24.198 1.00 50.19 193 ILE A N 1
ATOM 1460 C CA . ILE A 1 193 ? 0.036 -2.464 23.097 1.00 50.19 193 ILE A CA 1
ATOM 1461 C C . ILE A 1 193 ? 0.508 -3.077 21.782 1.00 50.19 193 ILE A C 1
ATOM 1463 O O . ILE A 1 193 ? 1.550 -2.751 21.211 1.00 50.19 193 ILE A O 1
ATOM 1467 N N . ARG A 1 194 ? -0.317 -4.009 21.300 1.00 43.97 194 ARG A N 1
ATOM 1468 C CA . ARG A 1 194 ? -0.542 -4.232 19.868 1.00 43.97 194 ARG A CA 1
ATOM 1469 C C . ARG A 1 194 ? -1.953 -4.759 19.577 1.00 43.97 194 ARG A C 1
ATOM 1471 O O . ARG A 1 194 ? -2.146 -5.456 18.590 1.00 43.97 194 ARG A O 1
ATO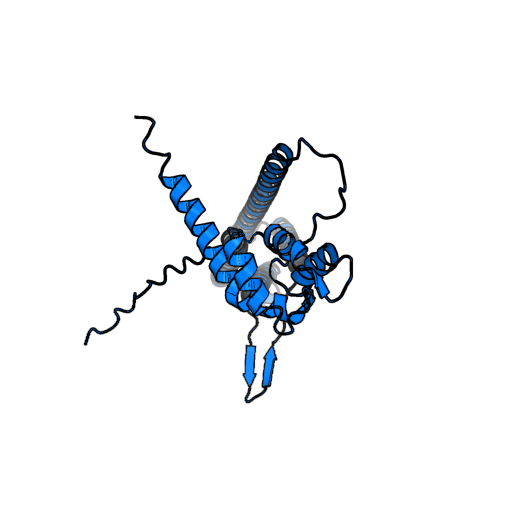M 1478 N N . GLN A 1 195 ? -2.947 -4.396 20.390 1.00 48.22 195 GLN A N 1
ATOM 1479 C CA . GLN A 1 195 ? -4.313 -4.304 19.889 1.00 48.22 195 GLN A CA 1
ATOM 1480 C C . GLN A 1 195 ? -4.386 -2.978 19.123 1.00 48.22 195 GLN A C 1
ATOM 1482 O O . GLN A 1 195 ? -4.481 -1.902 19.703 1.00 48.22 195 GLN A O 1
ATOM 1487 N N . THR A 1 196 ? -4.297 -3.028 17.793 1.00 48.94 196 THR A N 1
ATOM 1488 C CA . THR A 1 196 ? -5.046 -2.076 16.962 1.00 48.94 196 THR A CA 1
ATOM 1489 C C . THR A 1 196 ? -6.505 -2.294 17.330 1.00 48.94 196 THR A C 1
ATOM 1491 O O . THR A 1 196 ? -7.146 -3.226 16.847 1.00 48.94 196 THR A O 1
ATOM 1494 N N . GLN A 1 197 ? -6.906 -1.531 18.334 1.00 52.22 197 GLN A N 1
ATOM 1495 C CA . GLN A 1 197 ? -8.076 -1.665 19.172 1.00 52.22 197 GLN A CA 1
ATOM 1496 C C . GLN A 1 197 ? -9.309 -1.793 18.273 1.00 52.22 197 GLN A C 1
ATOM 1498 O O . GLN A 1 197 ? -9.669 -0.864 17.551 1.00 52.22 197 GLN A O 1
ATOM 1503 N N . LYS A 1 198 ? -9.929 -2.977 18.273 1.00 63.00 198 LYS A N 1
ATOM 1504 C CA . LYS A 1 198 ? -11.246 -3.217 17.673 1.00 63.00 198 LYS A CA 1
ATOM 1505 C C . LYS A 1 198 ? -12.330 -2.577 18.566 1.00 63.00 198 LYS A C 1
ATOM 1507 O O . LYS A 1 198 ? -13.256 -3.260 19.008 1.00 63.00 198 LYS A O 1
ATOM 1512 N N . VAL A 1 199 ? -12.185 -1.289 18.884 1.00 74.38 199 VAL A N 1
ATOM 1513 C CA . VAL A 1 199 ? -13.158 -0.552 19.701 1.00 74.38 199 VAL A CA 1
ATOM 1514 C C . VAL A 1 199 ? -14.518 -0.659 19.017 1.00 74.38 199 VAL A C 1
ATOM 1516 O O . VAL A 1 199 ? -14.638 -0.387 17.822 1.00 74.38 199 VAL A O 1
ATOM 1519 N N . GLY A 1 200 ? -15.529 -1.112 19.755 1.00 80.94 200 GLY A N 1
ATOM 1520 C CA . GLY A 1 200 ? -16.888 -1.294 19.242 1.00 80.94 200 GLY A CA 1
ATOM 1521 C C . GLY A 1 200 ? -17.175 -2.627 18.540 1.00 80.94 200 GLY A C 1
ATOM 1522 O O . GLY A 1 200 ? -18.242 -2.760 17.943 1.00 80.94 200 GLY A O 1
ATOM 1523 N N . THR A 1 201 ? -16.276 -3.616 18.594 1.00 90.69 201 THR A N 1
ATOM 1524 C CA . THR A 1 201 ? -16.626 -5.007 18.236 1.00 90.69 201 THR A CA 1
ATOM 1525 C C . THR A 1 201 ? -17.170 -5.775 19.436 1.00 90.69 201 THR A C 1
ATOM 1527 O O . THR A 1 201 ? -16.865 -5.425 20.574 1.00 90.69 201 THR A O 1
ATOM 1530 N N . GLU A 1 202 ? -17.945 -6.832 19.178 1.00 94.12 202 GLU A N 1
ATOM 1531 C CA . GLU A 1 202 ? -18.487 -7.699 20.232 1.00 94.12 202 GLU A CA 1
ATOM 1532 C C . GLU A 1 202 ? -17.371 -8.336 21.073 1.00 94.12 202 GLU A C 1
ATOM 1534 O O . GLU A 1 202 ? -17.477 -8.331 22.290 1.00 94.12 202 GLU A O 1
ATOM 1539 N N . ASP A 1 203 ? -16.277 -8.797 20.447 1.00 92.62 203 ASP A N 1
ATOM 1540 C CA . ASP A 1 203 ? -15.126 -9.388 21.155 1.00 92.62 203 ASP A CA 1
ATOM 1541 C C . ASP A 1 203 ? -14.549 -8.428 22.209 1.00 92.62 203 ASP A C 1
ATOM 1543 O O . ASP A 1 203 ? -14.257 -8.822 23.331 1.00 92.62 203 ASP A O 1
ATOM 1547 N N . TRP A 1 204 ? -14.395 -7.155 21.836 1.00 91.44 204 TRP A N 1
ATOM 1548 C CA . TRP A 1 204 ? -13.859 -6.118 22.718 1.00 91.44 204 TRP A CA 1
ATOM 1549 C C . TRP A 1 204 ? -14.842 -5.761 23.837 1.00 91.44 204 TRP A C 1
ATOM 1551 O O . TRP A 1 204 ? -14.438 -5.580 24.979 1.00 91.44 204 TRP A O 1
ATOM 1561 N N . PHE A 1 205 ? -16.137 -5.682 23.522 1.00 95.31 205 PHE A N 1
ATOM 1562 C CA . PHE A 1 205 ? -17.167 -5.434 24.529 1.00 95.31 205 PHE A CA 1
ATOM 1563 C C . PHE A 1 205 ? -17.277 -6.602 25.519 1.00 95.31 205 PHE A C 1
ATOM 1565 O O . PHE A 1 205 ? -17.427 -6.376 26.712 1.00 95.31 205 PHE A O 1
ATOM 1572 N N . ARG A 1 206 ? -17.150 -7.840 25.030 1.00 95.75 206 ARG A N 1
ATOM 1573 C CA . ARG A 1 206 ? -17.121 -9.064 25.837 1.00 95.75 206 ARG A CA 1
ATOM 1574 C C . ARG A 1 206 ? -15.936 -9.103 26.786 1.00 95.75 206 ARG A C 1
ATOM 1576 O O . ARG A 1 206 ? -16.144 -9.404 27.948 1.00 95.75 206 ARG A O 1
ATOM 1583 N N . GLU A 1 207 ? -14.746 -8.728 26.324 1.00 94.62 207 GLU A N 1
ATOM 1584 C CA . GLU A 1 207 ? -13.552 -8.642 27.176 1.00 94.62 207 GLU A CA 1
ATOM 1585 C C . GLU A 1 207 ? -13.771 -7.692 28.368 1.00 94.62 207 GLU A C 1
ATOM 1587 O O . GLU A 1 207 ? -13.482 -8.057 29.502 1.00 94.62 207 GLU A O 1
ATOM 1592 N N . ILE A 1 208 ? -14.352 -6.509 28.132 1.00 95.31 208 ILE A N 1
ATOM 1593 C CA . ILE A 1 208 ? -14.645 -5.538 29.202 1.00 95.31 208 ILE A CA 1
ATOM 1594 C C . ILE A 1 208 ? -15.791 -6.029 30.099 1.00 95.31 208 ILE A C 1
ATOM 1596 O O . ILE A 1 208 ? -15.732 -5.869 31.316 1.00 95.31 208 ILE A O 1
ATOM 1600 N N . PHE A 1 209 ? -16.832 -6.625 29.513 1.00 96.81 209 PHE A N 1
ATOM 1601 C CA . PHE A 1 209 ? -17.962 -7.157 30.270 1.00 96.81 209 PHE A CA 1
ATOM 1602 C C . PHE A 1 209 ? -17.525 -8.281 31.213 1.00 96.81 209 PHE A C 1
ATOM 1604 O O . PHE A 1 209 ? -17.881 -8.237 32.381 1.00 96.81 209 PHE A O 1
ATOM 1611 N N . GLU A 1 210 ? -16.733 -9.241 30.727 1.00 96.31 210 GLU A N 1
ATOM 1612 C CA . GLU A 1 210 ? -16.193 -10.350 31.525 1.00 96.31 210 GLU A CA 1
ATOM 1613 C C . GLU A 1 210 ? -15.260 -9.858 32.639 1.00 96.31 210 GLU A C 1
ATOM 1615 O O . GLU A 1 210 ? -15.234 -10.440 33.721 1.00 96.31 210 GLU A O 1
ATOM 1620 N N . GLU A 1 211 ? -14.504 -8.784 32.395 1.00 95.81 211 GLU A N 1
ATOM 1621 C CA . GLU A 1 211 ? -13.658 -8.167 33.419 1.00 95.81 211 GLU A CA 1
ATOM 1622 C C . GLU A 1 211 ? -14.495 -7.565 34.559 1.00 95.81 211 GLU A C 1
ATOM 1624 O O . GLU A 1 211 ? -14.167 -7.768 35.724 1.00 95.81 211 GLU A O 1
ATOM 1629 N N . GLU A 1 212 ? -15.583 -6.857 34.242 1.00 97.31 212 GLU A N 1
ATOM 1630 C CA . GLU A 1 212 ? -16.458 -6.246 35.255 1.00 97.31 212 GLU A CA 1
ATOM 1631 C C . GLU A 1 212 ? -17.435 -7.239 35.896 1.00 97.31 212 GLU A C 1
ATOM 1633 O O . GLU A 1 212 ? -17.847 -7.046 37.040 1.00 97.31 212 GLU A O 1
ATOM 1638 N N . SER A 1 213 ? -17.802 -8.316 35.201 1.00 95.62 213 SER A N 1
ATOM 1639 C CA . SER A 1 213 ? -18.670 -9.366 35.741 1.00 95.62 213 SER A CA 1
ATOM 1640 C C . SER A 1 213 ? -17.922 -10.399 36.585 1.00 95.62 213 SER A C 1
ATOM 1642 O O . SER A 1 213 ? -18.527 -11.378 37.020 1.00 95.62 213 SER A O 1
ATOM 1644 N N . ASP A 1 214 ? -16.616 -10.220 36.814 1.00 95.44 214 ASP A N 1
ATOM 1645 C CA . ASP A 1 214 ? -15.745 -11.211 37.456 1.00 95.44 214 ASP A CA 1
ATOM 1646 C C . ASP A 1 214 ? -15.821 -12.595 36.766 1.00 95.44 214 ASP A C 1
ATOM 1648 O O . ASP A 1 214 ? -15.707 -13.647 37.401 1.00 95.44 214 ASP A O 1
ATOM 1652 N N . GLY A 1 215 ? -16.029 -12.602 35.442 1.00 91.69 215 GLY A N 1
ATOM 1653 C CA . GLY A 1 215 ? -16.178 -13.803 34.619 1.00 91.69 215 GLY A CA 1
ATOM 1654 C C . GLY A 1 215 ? -17.568 -14.450 34.645 1.00 91.69 215 GLY A C 1
ATOM 1655 O O . GLY A 1 215 ? -17.706 -15.585 34.186 1.00 91.69 215 GLY A O 1
ATOM 1656 N N . MET A 1 216 ? -18.589 -13.772 35.178 1.00 93.62 216 MET A N 1
ATOM 1657 C CA . MET A 1 216 ? -19.980 -14.239 35.156 1.00 93.62 216 MET A CA 1
ATOM 1658 C C . MET A 1 216 ? -20.717 -13.806 33.875 1.00 93.62 216 MET A C 1
ATOM 1660 O O . MET A 1 216 ? -20.370 -12.809 33.240 1.00 93.62 216 MET A O 1
ATOM 1664 N N . ASP A 1 217 ? -21.758 -14.549 33.489 1.00 95.25 217 ASP A N 1
ATOM 1665 C CA . ASP A 1 217 ? -22.602 -14.218 32.321 1.00 95.25 217 ASP A CA 1
ATOM 1666 C C . ASP A 1 217 ? -23.575 -13.049 32.591 1.00 95.25 217 ASP A C 1
ATOM 1668 O O . ASP A 1 217 ? -24.192 -12.503 31.663 1.00 95.25 217 ASP A O 1
ATOM 1672 N N . THR A 1 218 ? -23.705 -12.661 33.860 1.00 97.25 218 THR A N 1
ATOM 1673 C CA . THR A 1 218 ? -24.533 -11.561 34.351 1.00 97.25 218 THR A CA 1
ATOM 1674 C C . THR A 1 218 ? -23.682 -10.521 35.074 1.00 97.25 218 THR A C 1
ATOM 1676 O O . THR A 1 218 ? -22.623 -10.823 35.622 1.00 97.25 218 THR A O 1
ATOM 1679 N N . LEU A 1 219 ? -24.130 -9.268 35.034 1.00 97.50 219 LEU A N 1
ATOM 1680 C CA . LEU A 1 219 ? -23.485 -8.131 35.680 1.00 97.50 219 LEU A CA 1
ATOM 1681 C C . LEU A 1 219 ? -24.452 -7.509 36.689 1.00 97.50 219 LEU A C 1
ATOM 1683 O O . LEU A 1 219 ? -25.583 -7.179 36.339 1.00 97.50 219 LEU A O 1
ATOM 1687 N N . GLU A 1 220 ? -24.001 -7.327 37.926 1.00 97.00 220 GLU A N 1
ATOM 1688 C CA . GLU A 1 220 ? -24.759 -6.626 38.968 1.00 97.00 220 GLU A CA 1
ATOM 1689 C C . GLU A 1 220 ? -24.978 -5.152 38.584 1.00 97.00 220 GLU A C 1
ATOM 1691 O O . GLU A 1 220 ? -24.074 -4.503 38.046 1.00 97.00 220 GLU A O 1
ATOM 1696 N N . VAL A 1 221 ? -26.151 -4.593 38.905 1.00 94.25 221 VAL A N 1
ATOM 1697 C CA . VAL A 1 221 ? -26.505 -3.189 38.592 1.00 94.25 221 VAL A CA 1
ATOM 1698 C C . VAL A 1 221 ? -25.454 -2.195 39.092 1.00 94.25 221 VAL A C 1
ATOM 1700 O O . VAL A 1 221 ? -25.095 -1.256 38.384 1.00 94.25 221 VAL A O 1
ATOM 1703 N N . GLU A 1 222 ? -24.894 -2.425 40.280 1.00 93.56 222 GLU A N 1
ATOM 1704 C CA . GLU A 1 222 ? -23.876 -1.552 40.878 1.00 93.56 222 GLU A CA 1
ATOM 1705 C C . GLU A 1 222 ? -22.578 -1.485 40.049 1.00 93.56 222 GLU A C 1
ATOM 1707 O O . GLU A 1 222 ? -21.846 -0.494 40.098 1.00 93.56 222 GLU A O 1
ATOM 1712 N N . LYS A 1 223 ? -22.291 -2.520 39.248 1.00 96.44 223 LYS A N 1
ATOM 1713 C CA . LYS A 1 223 ? -21.121 -2.583 38.358 1.00 96.44 223 LYS A CA 1
ATOM 1714 C C . LYS A 1 223 ? -21.408 -2.027 36.961 1.00 96.44 223 LYS A C 1
ATOM 1716 O O . LYS A 1 223 ? -20.475 -1.771 36.200 1.00 96.44 223 LYS A O 1
ATOM 1721 N N . LEU A 1 224 ? -22.673 -1.767 36.625 1.00 95.75 224 LEU A N 1
ATOM 1722 C CA . LEU A 1 224 ? -23.066 -1.227 35.321 1.00 95.75 224 LEU A CA 1
ATOM 1723 C C . LEU A 1 224 ? -22.477 0.171 35.070 1.00 95.75 224 LEU A C 1
ATOM 1725 O O . LEU A 1 224 ? -22.039 0.465 33.958 1.00 95.75 224 LEU A O 1
ATOM 1729 N N . ALA A 1 225 ? -22.390 1.002 36.113 1.00 95.44 225 ALA A N 1
ATOM 1730 C CA . ALA A 1 225 ? -21.764 2.324 36.045 1.00 95.44 225 ALA A CA 1
ATOM 1731 C C . ALA A 1 225 ? -20.285 2.239 35.623 1.00 95.44 225 ALA A C 1
ATOM 1733 O O . ALA A 1 225 ? -19.846 2.932 34.705 1.00 95.44 225 ALA A O 1
ATOM 1734 N N . LYS A 1 226 ? -19.533 1.318 36.242 1.00 95.19 226 LYS A N 1
ATOM 1735 C CA . LYS A 1 226 ? -18.114 1.078 35.938 1.00 95.19 226 LYS A CA 1
ATOM 1736 C C . LYS A 1 226 ? -17.913 0.527 34.532 1.00 95.19 226 LYS A C 1
ATOM 1738 O O . LYS A 1 226 ? -16.973 0.922 33.843 1.00 95.19 226 LYS A O 1
ATOM 1743 N N . LEU A 1 227 ? -18.818 -0.345 34.079 1.00 96.25 227 LEU A N 1
ATOM 1744 C CA . LEU A 1 227 ? -18.812 -0.832 32.702 1.00 96.25 227 LEU A CA 1
ATOM 1745 C C . LEU A 1 227 ? -18.933 0.336 31.712 1.00 96.25 227 LEU A C 1
ATOM 1747 O O . LEU A 1 227 ? -18.163 0.407 30.754 1.00 96.25 227 LEU A O 1
ATOM 1751 N N . PHE A 1 228 ? -19.874 1.260 31.926 1.00 95.06 228 PHE A N 1
ATOM 1752 C CA . PHE A 1 228 ? -20.051 2.422 31.050 1.00 95.06 228 PHE A CA 1
ATOM 1753 C C . PHE A 1 228 ? -18.848 3.363 31.073 1.00 95.06 228 PHE A C 1
ATOM 1755 O O . PHE A 1 228 ? -18.377 3.747 29.999 1.00 95.06 228 PHE A O 1
ATOM 1762 N N . GLU A 1 229 ? -18.268 3.615 32.245 1.00 92.56 229 GLU A N 1
ATOM 1763 C CA . GLU A 1 229 ? -17.027 4.380 32.383 1.00 92.56 229 GLU A CA 1
ATOM 1764 C C . GLU A 1 229 ? -15.882 3.752 31.564 1.00 92.56 229 GLU A C 1
ATOM 1766 O O . GLU A 1 229 ? -15.247 4.429 30.749 1.00 92.56 229 GLU A O 1
ATOM 1771 N N . LYS A 1 230 ? -15.674 2.430 31.669 1.00 92.38 230 LYS A N 1
ATOM 1772 C CA . LYS A 1 230 ? -14.662 1.697 30.881 1.00 92.38 230 LYS A CA 1
ATOM 1773 C C . LYS A 1 230 ? -14.920 1.718 29.376 1.00 92.38 230 LYS A C 1
ATOM 1775 O O . LYS A 1 230 ? -13.979 1.657 28.580 1.00 92.38 230 LYS A O 1
ATOM 1780 N N . LEU A 1 231 ? -16.182 1.808 28.966 1.00 90.94 231 LEU A N 1
ATOM 1781 C CA . LEU A 1 231 ? -16.575 1.943 27.564 1.00 90.94 231 LEU A CA 1
ATOM 1782 C C . LEU A 1 231 ? -16.433 3.381 27.035 1.00 90.94 231 LEU A C 1
ATOM 1784 O O . LEU A 1 231 ? -16.654 3.594 25.836 1.00 90.94 231 LEU A O 1
ATOM 1788 N N . GLY A 1 232 ? -16.061 4.340 27.891 1.00 89.44 232 GLY A N 1
ATOM 1789 C CA . GLY A 1 232 ? -15.983 5.763 27.566 1.00 89.44 232 GLY A CA 1
ATOM 1790 C C . GLY A 1 232 ? -17.358 6.407 27.391 1.00 89.44 232 GLY A C 1
ATOM 1791 O O . GLY A 1 232 ? -17.510 7.303 26.563 1.00 89.44 232 GLY A O 1
ATOM 1792 N N . LEU A 1 233 ? -18.374 5.898 28.090 1.00 91.06 233 LEU A N 1
ATOM 1793 C CA . LEU A 1 233 ? -19.717 6.464 28.132 1.00 91.06 233 LEU A CA 1
ATOM 1794 C C . LEU A 1 233 ? -19.901 7.187 29.466 1.00 91.06 233 LEU A C 1
ATOM 1796 O O . LEU A 1 233 ? -19.923 6.549 30.515 1.00 91.06 233 LEU A O 1
ATOM 1800 N N . ASP A 1 234 ? -20.050 8.506 29.409 1.00 87.06 234 ASP A N 1
ATOM 1801 C CA . ASP A 1 234 ? -20.406 9.318 30.570 1.00 87.06 234 ASP A CA 1
ATOM 1802 C C . ASP A 1 234 ? -21.934 9.327 30.713 1.00 87.06 234 ASP A C 1
ATOM 1804 O O . ASP A 1 234 ? -22.631 10.051 29.998 1.00 87.06 234 ASP A O 1
ATOM 1808 N N . VAL A 1 235 ? -22.459 8.425 31.546 1.00 90.69 235 VAL A N 1
ATOM 1809 C CA . VAL A 1 235 ? -23.900 8.283 31.801 1.00 90.69 235 VAL A CA 1
ATOM 1810 C C . VAL A 1 235 ? -24.177 8.765 33.225 1.00 90.69 235 VAL A C 1
ATOM 1812 O O . VAL A 1 235 ? -23.628 8.185 34.165 1.00 90.69 235 VAL A O 1
ATOM 1815 N N . PRO A 1 236 ? -25.016 9.796 33.422 1.00 91.25 236 PRO A N 1
ATOM 1816 C CA . PRO A 1 236 ? -25.323 10.291 34.757 1.00 91.25 236 PRO A CA 1
ATOM 1817 C C . PRO A 1 236 ? -26.081 9.240 35.582 1.00 91.25 236 PRO A C 1
ATOM 1819 O O . PRO A 1 236 ? -26.836 8.431 35.046 1.00 91.25 236 PRO A O 1
ATOM 1822 N N . GLU A 1 237 ? -25.912 9.274 36.905 1.00 90.38 237 GLU A N 1
ATOM 1823 C CA . GLU A 1 237 ? -26.469 8.282 37.843 1.00 90.38 237 GLU A CA 1
ATOM 1824 C C . GLU A 1 237 ? -27.999 8.126 37.731 1.00 90.38 237 GLU A C 1
ATOM 1826 O O . GLU A 1 237 ? -28.535 7.016 37.786 1.00 90.38 237 GLU A O 1
ATOM 1831 N N . GLU A 1 238 ? -28.703 9.230 37.472 1.00 91.75 238 GLU A N 1
ATOM 1832 C CA . GLU A 1 238 ? -30.152 9.248 37.230 1.00 91.75 238 GLU A CA 1
ATOM 1833 C C . GLU A 1 238 ? -30.542 8.421 35.993 1.00 91.75 238 GLU A C 1
ATOM 1835 O O . GLU A 1 238 ? -31.528 7.681 36.007 1.00 91.75 238 GLU A O 1
ATOM 1840 N N . GLU A 1 239 ? -29.736 8.488 34.930 1.00 93.69 239 GLU A N 1
ATOM 1841 C CA . GLU A 1 239 ? -29.960 7.728 33.702 1.00 93.69 239 GLU A CA 1
ATOM 1842 C C . GLU A 1 239 ? -29.519 6.271 33.829 1.00 93.69 239 GLU A C 1
ATOM 1844 O O . GLU A 1 239 ? -30.126 5.405 33.203 1.00 93.69 239 GLU A O 1
ATOM 1849 N N . ILE A 1 240 ? -28.528 5.960 34.673 1.00 94.50 240 ILE A N 1
ATOM 1850 C CA . ILE A 1 240 ? -28.119 4.571 34.943 1.00 94.50 240 ILE A CA 1
ATOM 1851 C C . ILE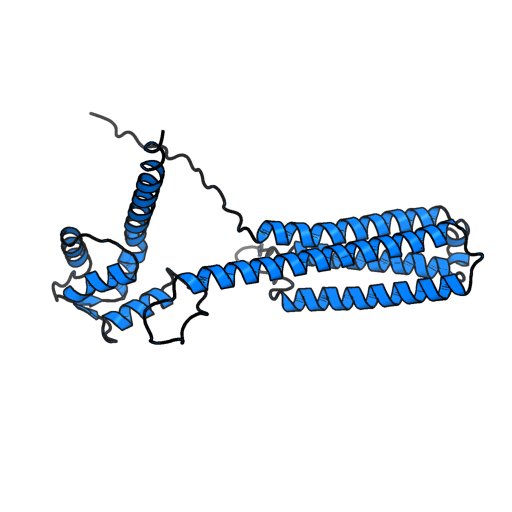 A 1 240 ? -29.297 3.765 35.496 1.00 94.50 240 ILE A C 1
ATOM 1853 O O . ILE A 1 240 ? -29.507 2.623 35.082 1.00 94.50 240 ILE A O 1
ATOM 1857 N N . THR A 1 241 ? -30.116 4.370 36.359 1.00 94.12 241 THR A N 1
ATOM 1858 C CA . THR A 1 241 ? -31.328 3.726 36.888 1.00 94.12 241 THR A CA 1
ATOM 1859 C C . THR A 1 241 ? -32.329 3.435 35.764 1.00 94.12 241 THR A C 1
ATOM 1861 O O . THR A 1 241 ? -32.794 2.308 35.623 1.00 94.12 241 THR A O 1
ATOM 1864 N N . ALA A 1 242 ? -32.575 4.405 34.877 1.00 94.50 242 ALA A N 1
ATOM 1865 C CA . ALA A 1 242 ? -33.469 4.219 33.732 1.00 94.50 242 ALA A CA 1
ATOM 1866 C C . ALA A 1 242 ? -32.949 3.170 32.731 1.00 94.50 242 ALA A C 1
ATOM 1868 O O . ALA A 1 242 ? -33.728 2.421 32.140 1.00 94.50 242 ALA A O 1
ATOM 1869 N N . VAL A 1 243 ? -31.631 3.096 32.528 1.00 95.06 243 VAL A N 1
ATOM 1870 C CA . VAL A 1 243 ? -31.001 2.065 31.693 1.00 95.06 243 VAL A CA 1
ATOM 1871 C C . VAL A 1 243 ? -31.129 0.690 32.345 1.00 95.06 243 VAL A C 1
ATOM 1873 O O . VAL A 1 243 ? -31.383 -0.289 31.645 1.00 95.06 243 VAL A O 1
ATOM 1876 N N . THR A 1 244 ? -31.016 0.621 33.669 1.00 95.88 244 THR A N 1
ATOM 1877 C CA . THR A 1 244 ? -31.189 -0.614 34.440 1.00 95.88 244 THR A CA 1
ATOM 1878 C C . THR A 1 244 ? -32.598 -1.168 34.284 1.00 95.88 244 THR A C 1
ATOM 1880 O O . THR A 1 244 ? -32.738 -2.330 33.916 1.00 95.88 244 THR A O 1
ATOM 1883 N N . ASP A 1 245 ? -33.628 -0.332 34.428 1.00 95.62 245 ASP A N 1
ATOM 1884 C CA . ASP A 1 245 ? -35.032 -0.741 34.265 1.00 95.62 245 ASP A CA 1
ATOM 1885 C C . ASP A 1 245 ? -35.330 -1.310 32.864 1.00 95.62 245 ASP A C 1
ATOM 1887 O O . ASP A 1 245 ? -36.229 -2.131 32.678 1.00 95.62 245 ASP A O 1
ATOM 1891 N N . VAL A 1 246 ? -34.574 -0.877 31.849 1.00 95.50 246 VAL A N 1
ATOM 1892 C CA . VAL A 1 246 ? -34.694 -1.372 30.468 1.00 95.50 246 VAL A CA 1
ATOM 1893 C C . VAL A 1 246 ? -33.934 -2.685 30.256 1.00 95.50 246 VAL A C 1
ATOM 1895 O O . VAL A 1 246 ? -34.335 -3.493 29.414 1.00 95.50 246 VAL A O 1
ATOM 1898 N N . LEU A 1 247 ? -32.822 -2.886 30.964 1.00 95.88 247 LEU A N 1
ATOM 1899 C CA . LEU A 1 247 ? -31.955 -4.056 30.817 1.00 95.88 247 LEU A CA 1
ATOM 1900 C C . LEU A 1 247 ? -32.387 -5.236 31.699 1.00 95.88 247 LEU A C 1
ATOM 1902 O O . LEU A 1 247 ? -32.296 -6.377 31.247 1.00 95.88 247 LEU A O 1
ATOM 1906 N N . ASP A 1 248 ? -32.877 -4.971 32.909 1.00 97.12 248 ASP A N 1
ATOM 1907 C CA . ASP A 1 248 ? -33.332 -5.961 33.891 1.00 97.12 248 ASP A CA 1
ATOM 1908 C C . ASP A 1 248 ? -34.863 -6.088 33.875 1.00 97.12 248 ASP A C 1
ATOM 1910 O O . ASP A 1 248 ? -35.574 -5.702 34.801 1.00 97.12 248 ASP A O 1
ATOM 1914 N N . LEU A 1 249 ? -35.392 -6.650 32.785 1.00 91.56 249 LEU A N 1
ATOM 1915 C CA . LEU A 1 249 ? -36.839 -6.858 32.619 1.00 91.56 249 LEU A CA 1
ATOM 1916 C C . LEU A 1 249 ? -37.441 -7.804 33.668 1.00 91.56 249 LEU A C 1
ATOM 1918 O O . LEU A 1 249 ? -38.656 -7.809 33.868 1.00 91.56 249 LEU A O 1
ATOM 1922 N N . GLU A 1 250 ? -36.607 -8.637 34.287 1.00 93.50 250 GLU A N 1
ATOM 1923 C CA . GLU A 1 250 ? -37.024 -9.631 35.272 1.00 93.50 250 GLU A CA 1
ATOM 1924 C C . GLU A 1 250 ? -36.958 -9.092 36.712 1.00 93.50 250 GLU A C 1
ATOM 1926 O O . GLU A 1 250 ? -37.506 -9.725 37.616 1.00 93.50 250 GLU A O 1
ATOM 1931 N N . GLY A 1 251 ? -36.361 -7.913 36.931 1.00 95.12 251 GLY A N 1
ATOM 1932 C CA . GLY A 1 251 ? -36.218 -7.296 38.252 1.00 95.12 251 GLY A CA 1
ATOM 1933 C C . GLY A 1 251 ? -35.320 -8.104 39.189 1.00 95.12 251 GLY A C 1
ATOM 1934 O O . GLY A 1 251 ? -35.580 -8.183 40.391 1.00 95.12 251 GLY A O 1
ATOM 1935 N N . THR A 1 252 ? -34.313 -8.769 38.630 1.00 95.38 252 THR A N 1
ATOM 1936 C CA . THR A 1 252 ? -33.387 -9.644 39.358 1.00 95.38 252 THR A CA 1
ATOM 1937 C C . THR A 1 252 ? -32.262 -8.883 40.056 1.00 95.38 252 THR A C 1
ATOM 1939 O O . THR A 1 252 ? -31.659 -9.414 40.986 1.00 95.38 252 THR A O 1
ATOM 1942 N N . GLY A 1 253 ? -31.988 -7.645 39.641 1.00 95.81 253 GLY A N 1
ATOM 1943 C CA . GLY A 1 253 ? -30.792 -6.893 40.016 1.00 95.81 253 GLY A CA 1
ATOM 1944 C C . GLY A 1 253 ? -29.547 -7.296 39.217 1.00 95.81 253 GLY A C 1
ATOM 1945 O O . GLY A 1 253 ? -28.435 -6.896 39.568 1.00 95.81 253 GLY A O 1
ATOM 1946 N N . GLU A 1 254 ? -29.714 -8.069 38.144 1.00 96.94 254 GLU A N 1
ATOM 1947 C CA . GLU A 1 254 ? -28.637 -8.541 37.282 1.00 96.94 254 GLU A CA 1
ATOM 1948 C C . GLU A 1 254 ? -28.983 -8.313 35.803 1.00 96.94 254 GLU A C 1
ATOM 1950 O O . GLU A 1 254 ? -30.107 -8.542 35.360 1.00 96.94 254 GLU A O 1
ATOM 1955 N N . VAL A 1 255 ? -28.002 -7.884 35.004 1.00 97.38 255 VAL A N 1
ATOM 1956 C CA . VAL A 1 255 ? -28.166 -7.686 33.557 1.00 97.38 255 VAL A CA 1
ATOM 1957 C C . VAL A 1 255 ? -27.288 -8.655 32.770 1.00 97.38 255 VAL A C 1
ATOM 1959 O O . VAL A 1 255 ? -26.087 -8.779 33.004 1.00 97.38 255 VAL A O 1
ATOM 1962 N N . GLY A 1 256 ? -27.880 -9.362 31.809 1.00 97.12 256 GLY A N 1
ATOM 1963 C CA . GLY A 1 256 ? -27.156 -10.322 30.972 1.00 97.12 256 GLY A CA 1
ATOM 1964 C C . GLY A 1 256 ? -26.397 -9.665 29.815 1.00 97.12 256 GLY A C 1
ATOM 1965 O O . GLY A 1 256 ? -26.872 -8.696 29.216 1.00 97.12 256 GLY A O 1
ATOM 1966 N N . PHE A 1 257 ? -25.270 -10.264 29.410 1.00 96.94 257 PHE A N 1
ATOM 1967 C CA . PHE A 1 257 ? -24.419 -9.785 28.307 1.00 96.94 257 PHE A CA 1
ATOM 1968 C C . PHE A 1 257 ? -25.200 -9.376 27.044 1.00 96.94 257 PHE A C 1
ATOM 1970 O O . PHE A 1 257 ? -24.989 -8.303 26.475 1.00 96.94 257 PHE A O 1
ATOM 1977 N N . THR A 1 258 ? -26.126 -10.231 26.597 1.00 96.50 258 THR A N 1
ATOM 1978 C CA . THR A 1 258 ? -26.877 -10.036 25.344 1.00 96.50 258 THR A CA 1
ATOM 1979 C C . THR A 1 258 ? -27.757 -8.785 25.383 1.00 96.50 258 THR A C 1
ATOM 1981 O O . THR A 1 258 ? -27.854 -8.067 24.382 1.00 96.50 258 THR A O 1
ATOM 1984 N N . ALA A 1 259 ? -28.385 -8.505 26.529 1.00 96.19 259 ALA A N 1
ATOM 1985 C CA . ALA A 1 259 ? -29.221 -7.324 26.714 1.00 96.19 259 ALA A CA 1
ATOM 1986 C C . ALA A 1 259 ? -28.357 -6.057 26.688 1.00 96.19 259 ALA A C 1
ATOM 1988 O O . ALA A 1 259 ? -28.621 -5.145 25.897 1.00 96.19 259 ALA A O 1
ATOM 1989 N N . THR A 1 260 ? -27.264 -6.052 27.455 1.00 96.19 260 THR A N 1
ATOM 1990 C CA . THR A 1 260 ? -26.340 -4.916 27.559 1.00 96.19 260 THR A CA 1
ATOM 1991 C C . THR A 1 260 ? -25.656 -4.611 26.223 1.00 96.19 260 THR A C 1
ATOM 1993 O O . THR A 1 260 ? -25.577 -3.451 25.821 1.00 96.19 260 THR A O 1
ATOM 1996 N N . TRP A 1 261 ? -25.243 -5.630 25.460 1.00 95.81 261 TRP A N 1
ATOM 1997 C CA . TRP A 1 261 ? -24.669 -5.459 24.117 1.00 95.81 261 TRP A CA 1
ATOM 1998 C C . TRP A 1 261 ? -25.683 -4.907 23.102 1.00 95.81 261 TRP A C 1
ATOM 2000 O O . TRP A 1 261 ? -25.384 -3.990 22.326 1.00 95.81 261 TRP A O 1
ATOM 2010 N N . SER A 1 262 ? -26.911 -5.434 23.111 1.00 95.25 262 SER A N 1
ATOM 2011 C CA . SER A 1 262 ? -28.006 -4.940 22.264 1.00 95.25 262 SER A CA 1
ATOM 2012 C C . SER A 1 262 ? -28.319 -3.470 22.561 1.00 95.25 262 SER A C 1
ATOM 2014 O O . SER A 1 262 ? -28.494 -2.674 21.635 1.00 95.25 262 SER A O 1
ATOM 2016 N N . TRP A 1 263 ? -28.324 -3.079 23.836 1.00 95.06 263 TRP A N 1
ATOM 2017 C CA . TRP A 1 263 ? -28.492 -1.684 24.236 1.00 95.06 263 TRP A CA 1
ATOM 2018 C C . TRP A 1 263 ? -27.302 -0.816 23.810 1.00 95.06 263 TRP A C 1
ATOM 2020 O O . TRP A 1 263 ? -27.496 0.211 23.161 1.00 95.06 263 TRP A O 1
ATOM 2030 N N . TYR A 1 264 ? -26.066 -1.254 24.063 1.00 94.44 264 TYR A N 1
ATOM 2031 C CA . TYR A 1 264 ? -24.850 -0.515 23.704 1.00 94.44 264 TYR A CA 1
ATOM 2032 C C . TYR A 1 264 ? -24.764 -0.220 22.199 1.00 94.44 264 TYR A C 1
ATOM 2034 O O . TYR A 1 264 ? -24.401 0.883 21.783 1.00 94.44 264 TYR A O 1
ATOM 2042 N N . THR A 1 265 ? -25.134 -1.187 21.358 1.00 93.94 265 THR A N 1
ATOM 2043 C CA . THR A 1 265 ? -25.087 -1.037 19.895 1.00 93.94 265 THR A CA 1
ATOM 2044 C C . THR A 1 265 ? -26.179 -0.123 19.337 1.00 93.94 265 THR A C 1
ATOM 2046 O O . THR A 1 265 ? -25.940 0.548 18.323 1.00 93.94 265 THR A O 1
ATOM 2049 N N . LYS A 1 266 ? -27.353 -0.078 19.982 1.00 92.25 266 LYS A N 1
ATOM 2050 C CA . LYS A 1 266 ? -28.495 0.760 19.584 1.00 92.25 266 LYS A CA 1
ATOM 2051 C C . LYS A 1 266 ? -28.402 2.177 20.146 1.00 92.25 266 LYS A C 1
ATOM 2053 O O . LYS A 1 266 ? -28.504 3.133 19.382 1.00 92.25 266 LYS A O 1
ATOM 2058 N N . THR A 1 267 ? -28.185 2.295 21.451 1.00 90.94 267 THR A N 1
ATOM 2059 C CA . THR A 1 267 ? -28.304 3.544 22.214 1.00 90.94 267 THR A CA 1
ATOM 2060 C C . THR A 1 267 ? -26.940 4.135 22.555 1.00 90.94 267 THR A C 1
ATOM 2062 O O . THR A 1 267 ? -26.755 5.338 22.447 1.00 90.94 267 THR A O 1
ATOM 2065 N N . GLY A 1 268 ? -25.917 3.318 22.831 1.00 80.31 268 GLY A N 1
ATOM 2066 C CA . GLY A 1 268 ? -24.568 3.795 23.192 1.00 80.31 268 GLY A CA 1
ATOM 2067 C C . GLY A 1 268 ? -23.848 4.640 22.123 1.00 80.31 268 GLY A C 1
ATOM 2068 O O . GLY A 1 268 ? -22.748 5.145 22.353 1.00 80.31 268 GLY A O 1
ATOM 2069 N N . LYS A 1 269 ? -24.430 4.801 20.927 1.00 79.50 269 LYS A N 1
ATOM 2070 C CA . LYS A 1 269 ? -23.947 5.739 19.901 1.00 79.50 269 LYS A CA 1
ATOM 2071 C C . LYS A 1 269 ? -24.382 7.185 20.149 1.00 79.50 269 LYS A C 1
ATOM 2073 O O . LYS A 1 269 ? -23.642 8.079 19.753 1.00 79.50 269 LYS A O 1
ATOM 2078 N N . SER A 1 270 ? -25.541 7.427 20.768 1.00 82.75 270 SER A N 1
ATOM 2079 C CA . SER A 1 270 ? -26.002 8.795 21.050 1.00 82.75 270 SER A CA 1
ATOM 2080 C C . SER A 1 270 ? -25.152 9.452 22.133 1.00 82.75 270 SER A C 1
ATOM 2082 O O . SER A 1 270 ? -24.709 10.576 21.937 1.00 82.75 270 SER A O 1
ATOM 2084 N N . PHE A 1 271 ? -24.823 8.708 23.192 1.00 80.50 271 PHE A N 1
ATOM 2085 C CA . PHE A 1 271 ? -23.973 9.176 24.292 1.00 80.50 271 PHE A CA 1
ATOM 2086 C C . PHE A 1 271 ? -22.574 9.601 23.836 1.00 80.50 271 PHE A C 1
ATOM 2088 O O . PHE A 1 271 ? -22.092 10.660 24.222 1.00 80.50 271 PHE A O 1
ATOM 2095 N N . ARG A 1 272 ? -21.946 8.829 22.938 1.00 77.12 272 ARG A N 1
ATOM 2096 C CA . ARG A 1 272 ? -20.651 9.217 22.351 1.00 77.12 272 ARG A CA 1
ATOM 2097 C C . ARG A 1 272 ? -20.733 10.508 21.553 1.00 77.12 272 ARG A C 1
ATOM 2099 O O . ARG A 1 272 ? -19.867 11.359 21.684 1.00 77.12 272 ARG A O 1
ATOM 2106 N N . LYS A 1 273 ? -21.792 10.664 20.756 1.00 78.94 273 LYS A N 1
ATOM 2107 C CA . LYS A 1 273 ? -21.979 11.866 19.943 1.00 78.94 273 LYS A CA 1
ATOM 2108 C C . LYS A 1 273 ? -22.168 13.115 20.807 1.00 78.94 273 LYS A C 1
ATOM 2110 O O . LYS A 1 273 ? -21.689 14.177 20.434 1.00 78.94 273 LYS A O 1
ATOM 2115 N N . GLU A 1 274 ? -22.866 12.993 21.933 1.00 74.81 274 GLU A N 1
ATOM 2116 C CA . GLU A 1 274 ? -23.049 14.107 22.863 1.00 74.81 274 GLU A CA 1
ATOM 2117 C C . GLU A 1 274 ? -21.753 14.456 23.609 1.00 74.81 274 GLU A C 1
ATOM 2119 O O . GLU A 1 274 ? -21.434 15.635 23.751 1.00 74.81 274 GLU A O 1
ATOM 2124 N N . ALA A 1 275 ? -20.980 13.448 24.024 1.00 71.69 275 ALA A N 1
ATOM 2125 C CA . ALA A 1 275 ? -19.674 13.656 24.645 1.00 71.69 275 ALA A CA 1
ATOM 2126 C C . ALA A 1 275 ? -18.688 14.348 23.688 1.00 71.69 275 ALA A C 1
ATOM 2128 O O . ALA A 1 275 ? -18.056 15.326 24.077 1.00 71.69 275 ALA A O 1
ATOM 2129 N N . ASP A 1 276 ? -18.612 13.899 22.430 1.00 72.81 276 ASP A N 1
ATOM 2130 C CA . ASP A 1 276 ? -17.742 14.505 21.413 1.00 72.81 276 ASP A CA 1
ATOM 2131 C C . ASP A 1 276 ? -18.133 15.970 21.131 1.00 72.81 276 ASP A C 1
ATOM 2133 O O . ASP A 1 276 ? -17.266 16.830 21.003 1.00 72.81 276 ASP A O 1
ATOM 2137 N N . MET A 1 277 ? -19.435 16.280 21.102 1.00 71.25 277 MET A N 1
ATOM 2138 C CA . MET A 1 277 ? -19.935 17.639 20.847 1.00 71.25 277 MET A CA 1
ATOM 2139 C C . MET A 1 277 ? -19.605 18.608 21.996 1.00 71.25 277 MET A C 1
ATOM 2141 O O . MET A 1 277 ? -19.211 19.743 21.746 1.00 71.25 277 MET A O 1
ATOM 2145 N N . LYS A 1 278 ? -19.671 18.150 23.256 1.00 69.50 278 LYS A N 1
ATOM 2146 C CA . LYS A 1 278 ? -19.283 18.965 24.425 1.00 69.50 278 LYS A CA 1
ATOM 2147 C C . LYS A 1 278 ? -17.791 19.317 24.440 1.00 69.50 278 LYS A C 1
ATOM 2149 O O . LYS A 1 278 ? -17.426 20.328 25.030 1.00 69.50 278 LYS A O 1
ATOM 2154 N N . VAL A 1 279 ? -16.931 18.502 23.825 1.00 70.06 279 VAL A N 1
ATOM 2155 C CA . VAL A 1 279 ? -15.486 18.781 23.742 1.00 70.06 279 VAL A CA 1
ATOM 2156 C C . VAL A 1 279 ? -15.197 19.905 22.743 1.00 70.06 279 VAL A C 1
ATOM 2158 O O . VAL A 1 279 ? -14.373 20.768 23.039 1.00 70.06 279 VAL A O 1
ATOM 2161 N N . GLU A 1 280 ? -15.893 19.938 21.603 1.00 69.31 280 GLU A N 1
ATOM 2162 C CA . GLU A 1 280 ? -15.710 20.987 20.587 1.00 69.31 280 GLU A CA 1
ATOM 2163 C C . GLU A 1 280 ? -16.124 22.374 21.111 1.00 69.31 280 GLU A C 1
ATOM 2165 O O . GLU A 1 280 ? -15.387 23.343 20.928 1.00 69.31 280 GLU A O 1
ATOM 2170 N N . ASP A 1 281 ? -17.225 22.462 21.865 1.00 69.62 281 ASP A N 1
ATOM 2171 C CA . ASP A 1 281 ? -17.704 23.730 22.439 1.00 69.62 281 ASP A CA 1
ATOM 2172 C C . ASP A 1 281 ? -16.740 24.328 23.490 1.00 69.62 281 ASP A C 1
ATOM 2174 O O . ASP A 1 281 ? -16.739 25.540 23.726 1.00 69.62 281 ASP A O 1
ATOM 2178 N N . ILE A 1 282 ? -15.898 23.502 24.124 1.00 66.94 282 ILE A N 1
ATOM 2179 C CA . ILE A 1 282 ? -14.899 23.959 25.105 1.00 66.94 282 ILE A CA 1
ATOM 2180 C C . ILE A 1 282 ? -13.654 24.528 24.406 1.00 66.94 282 ILE A C 1
ATOM 2182 O O . ILE A 1 282 ? -13.068 25.488 24.908 1.00 66.94 282 ILE A O 1
ATOM 2186 N N . GLU A 1 283 ? -13.249 23.987 23.252 1.00 65.38 283 GLU A N 1
ATOM 2187 C CA . GLU A 1 283 ? -12.037 24.440 22.547 1.00 65.38 283 GLU A CA 1
ATOM 2188 C C . GLU A 1 283 ? -12.200 25.798 21.844 1.00 65.38 283 GLU A C 1
ATOM 2190 O O . GLU A 1 283 ? -11.208 26.512 21.657 1.00 65.38 283 GLU A O 1
ATOM 2195 N N . ASP A 1 284 ? -13.424 26.193 21.489 1.00 64.19 284 ASP A N 1
ATOM 2196 C CA . ASP A 1 284 ? -13.685 27.500 20.873 1.00 64.19 284 ASP A CA 1
ATOM 2197 C C . ASP A 1 284 ? -13.946 28.619 21.897 1.00 64.19 284 ASP A C 1
ATOM 2199 O O . ASP A 1 284 ? -13.752 29.794 21.586 1.00 64.19 284 ASP A O 1
ATOM 2203 N N . GLY A 1 285 ? -14.283 28.283 23.146 1.00 57.44 285 GLY A N 1
ATOM 2204 C CA . GLY A 1 285 ? -14.553 29.262 24.207 1.00 57.44 285 GLY A CA 1
ATOM 2205 C C . GLY A 1 285 ? -13.321 29.918 24.850 1.00 57.44 285 GLY A C 1
ATOM 2206 O O . GLY A 1 285 ? -13.481 30.885 25.597 1.00 57.44 285 GLY A O 1
ATOM 2207 N N . ASP A 1 286 ? -12.107 29.420 24.586 1.00 57.84 286 ASP A N 1
ATOM 2208 C CA . ASP A 1 286 ? -10.873 29.876 25.257 1.00 57.84 286 ASP A CA 1
ATOM 2209 C C . ASP A 1 286 ? -9.937 30.705 24.354 1.00 57.84 286 ASP A C 1
ATOM 2211 O O . ASP A 1 286 ? -8.861 31.118 24.779 1.00 57.84 286 ASP A O 1
ATOM 2215 N N . LYS A 1 287 ? -10.331 30.994 23.103 1.00 60.06 287 LYS A N 1
ATOM 2216 C CA . LYS A 1 287 ? -9.500 31.780 22.164 1.00 60.06 287 LYS A CA 1
ATOM 2217 C C . LYS A 1 287 ? -9.658 33.301 22.261 1.00 60.06 287 LYS A C 1
ATOM 2219 O O . LYS A 1 287 ? -8.810 34.006 21.725 1.00 60.06 287 LYS A O 1
ATOM 2224 N N . ASP A 1 288 ? -10.658 33.806 22.980 1.00 64.31 288 ASP A N 1
ATOM 2225 C CA . ASP A 1 288 ? -11.002 35.241 22.983 1.00 64.31 288 ASP A CA 1
ATOM 2226 C C . ASP A 1 288 ? -10.589 35.999 24.265 1.00 64.31 288 ASP A C 1
ATOM 2228 O O . ASP A 1 288 ? -11.097 37.088 24.532 1.00 64.31 288 ASP A O 1
ATOM 2232 N N . LYS A 1 289 ? -9.690 35.452 25.100 1.00 58.75 289 LYS A N 1
ATOM 2233 C CA . LYS A 1 289 ? -9.299 36.084 26.383 1.00 58.75 289 LYS A CA 1
ATOM 2234 C C . LYS A 1 289 ? -7.895 36.686 26.462 1.00 58.75 289 LYS A C 1
ATOM 2236 O O . LYS A 1 289 ? -7.575 37.253 27.503 1.00 58.75 289 LYS A O 1
ATOM 2241 N N . ASP A 1 290 ? -7.120 36.654 25.382 1.00 61.44 290 ASP A N 1
ATOM 2242 C CA . ASP A 1 290 ? -5.752 37.196 25.348 1.00 61.44 290 ASP A CA 1
ATOM 2243 C C . ASP A 1 290 ? -5.560 38.299 24.277 1.00 61.44 290 ASP A C 1
ATOM 2245 O O . ASP A 1 290 ? -4.569 38.293 23.543 1.00 61.44 290 ASP A O 1
ATOM 2249 N N . GLU A 1 291 ? -6.483 39.268 24.206 1.00 54.72 291 GLU A N 1
ATOM 2250 C CA . GLU A 1 291 ? -6.251 40.589 23.575 1.00 54.72 291 GLU A CA 1
ATOM 2251 C C . GLU A 1 291 ? -6.404 41.746 24.574 1.00 54.72 291 GLU A C 1
ATOM 2253 O O . GLU A 1 291 ? -7.397 41.767 25.339 1.00 54.72 291 GLU A O 1
#

InterPro domains:
  IPR011992 EF-hand domain pair [SSF47473] (201-258)